Protein AF-A0A3P7BEI1-F1 (afdb_monomer_lite)

Sequence (259 aa):
MDLYLLILSQNSDFSVCQHQSGFELHYLNQISRCNFTPYFVGDNFGIYLDSPLWYRELQRSMPSLAFLLPDPRIWSSSEVVIATPTKNYTVYDYKEFFDDIGFPEGLLMINMYISFFLHNVCYQMYEDTKAIVDPFKPPSGVDEIYCIYSSAVQTPASMLYTSAFPDAQPTINYESDGDGTVNARSLAVCQSWTDVVKVKTQIIPGVNHLSIVLDPRFIKAVKEIANAGQVLPMKGSLWRSLLHSLGWKFWPSLSLSTP

Foldseek 3Di:
DAQWFDKDFQPDDDDDDDDDPDDPPPPTRAFFLFFLPCQQQADPVPVPPDGSVVCNLVLLPDLSNLLSHDDPVLDDPPDFQEAEPVDTDDSVCVQVVLLVQFNDDPDDPDDPPCSVVRSCPSVVSNVVNNPVHDNLEDDPPGQEIEQEFEKQDWAFRHWYHPDDPPHDHTDTDTDRMGQHTTHPSRSCSQVNCVVPHHYHYDYHYDHHSVCLCVDPVNVVVVCVSNVVVDDDPPPVVNVVVVCVVVVDDDDPPPPPPDD

InterPro domains:
  IPR003386 Lecithin:cholesterol/phospholipid:diacylglycerol acyltransferase [PF02450] (41-202)
  IPR029058 Alpha/Beta hydrolase fold [G3DSA:3.40.50.1820] (118-228)

Radius of gyration: 25.9 Å; chains: 1; bounding box: 63×41×93 Å

Organism: Hymenolepis diminuta (NCBI:txid6216)

pLDDT: mean 70.41, std 23.37, range [18.44, 97.38]

Structure (mmCIF, N/CA/C/O backbone):
data_AF-A0A3P7BEI1-F1
#
_entry.id   AF-A0A3P7BEI1-F1
#
loop_
_atom_site.group_PDB
_atom_site.id
_atom_site.type_symbol
_atom_site.label_atom_id
_atom_site.label_alt_id
_atom_site.label_comp_id
_atom_site.label_asym_id
_atom_site.label_entity_id
_atom_site.label_seq_id
_atom_site.pdbx_PDB_ins_code
_atom_site.Cartn_x
_atom_site.Cartn_y
_atom_site.Cartn_z
_atom_site.occupancy
_atom_site.B_iso_or_equiv
_atom_site.auth_seq_id
_atom_site.auth_comp_id
_atom_site.auth_asym_id
_atom_site.auth_atom_id
_atom_site.pdbx_PDB_model_num
ATOM 1 N N . MET A 1 1 ? -8.008 10.352 -7.150 1.00 22.34 1 MET A N 1
ATOM 2 C CA . MET A 1 1 ? -8.731 9.176 -6.626 1.00 22.34 1 MET A CA 1
ATOM 3 C C . MET A 1 1 ? -7.912 8.708 -5.451 1.00 22.34 1 MET A C 1
ATOM 5 O O . MET A 1 1 ? -6.830 8.174 -5.655 1.00 22.34 1 MET A O 1
ATOM 9 N N . ASP A 1 2 ? -8.347 9.093 -4.258 1.00 23.53 2 ASP A N 1
ATOM 10 C CA . ASP A 1 2 ? -7.542 8.993 -3.045 1.00 23.53 2 ASP A CA 1
ATOM 11 C C . ASP A 1 2 ? -7.590 7.561 -2.497 1.00 23.53 2 ASP A C 1
ATOM 13 O O . ASP A 1 2 ? -8.640 6.918 -2.490 1.00 23.53 2 ASP A O 1
ATOM 17 N N . LEU A 1 3 ? -6.422 7.047 -2.116 1.00 26.70 3 LEU A N 1
ATOM 18 C CA . LEU A 1 3 ? -6.208 5.689 -1.625 1.00 26.70 3 LEU A CA 1
ATOM 19 C C . LEU A 1 3 ? -6.430 5.695 -0.103 1.00 26.70 3 LEU A C 1
ATOM 21 O O . LEU A 1 3 ? -5.550 6.112 0.641 1.00 26.70 3 LEU A O 1
ATOM 25 N N . TYR A 1 4 ? -7.622 5.322 0.366 1.00 29.14 4 TYR A N 1
ATOM 26 C CA . TYR A 1 4 ? -8.012 5.546 1.762 1.00 29.14 4 TYR A CA 1
ATOM 27 C C . TYR A 1 4 ? -7.533 4.434 2.701 1.00 29.14 4 TYR A C 1
ATOM 29 O O . TYR A 1 4 ? -7.939 3.280 2.565 1.00 29.14 4 TYR A O 1
ATOM 37 N N . LEU A 1 5 ? -6.784 4.814 3.739 1.00 32.91 5 LEU A N 1
ATOM 38 C CA . LEU A 1 5 ? -6.668 4.037 4.968 1.00 32.91 5 LEU A CA 1
ATOM 39 C C . LEU A 1 5 ? -7.216 4.867 6.134 1.00 32.91 5 LEU A C 1
ATOM 41 O O . LEU A 1 5 ? -6.688 5.919 6.486 1.00 32.91 5 LEU A O 1
ATOM 45 N N . LEU A 1 6 ? -8.298 4.391 6.745 1.00 34.06 6 LEU A N 1
ATOM 46 C CA . LEU A 1 6 ? -8.978 5.100 7.827 1.00 34.06 6 LEU A CA 1
ATOM 47 C C . LEU A 1 6 ? -8.316 4.817 9.181 1.00 34.06 6 LEU A C 1
ATOM 49 O O . LEU A 1 6 ? -8.458 3.730 9.734 1.00 34.06 6 LEU A O 1
ATOM 53 N N . ILE A 1 7 ? -7.647 5.831 9.734 1.00 31.48 7 ILE A N 1
ATOM 54 C CA . ILE A 1 7 ? -7.228 5.887 11.140 1.00 31.48 7 ILE A CA 1
ATOM 55 C C . ILE A 1 7 ? -8.279 6.706 11.896 1.00 31.48 7 ILE A C 1
ATOM 57 O O . ILE A 1 7 ? -8.451 7.893 11.624 1.00 31.48 7 ILE A O 1
ATOM 61 N N . LEU A 1 8 ? -8.994 6.088 12.837 1.00 31.69 8 LEU A N 1
ATOM 62 C CA . LEU A 1 8 ? -9.978 6.777 13.679 1.00 31.69 8 LEU A CA 1
ATOM 63 C C . LEU A 1 8 ? -9.396 7.030 15.079 1.00 31.69 8 LEU A C 1
ATOM 65 O O . LEU A 1 8 ? -8.895 6.100 15.711 1.00 31.69 8 LEU A O 1
ATOM 69 N N . SER A 1 9 ? -9.489 8.278 15.556 1.00 29.16 9 SER A N 1
ATOM 70 C CA . SER A 1 9 ? -9.121 8.721 16.913 1.00 29.16 9 SER A CA 1
ATOM 71 C C . SER A 1 9 ? -10.357 9.273 17.635 1.00 29.16 9 SER A C 1
ATOM 73 O O . SER A 1 9 ? -11.168 9.967 17.025 1.00 29.16 9 SER A O 1
ATOM 75 N N . GLN A 1 10 ? -10.515 8.959 18.926 1.00 28.56 10 GLN A N 1
ATOM 76 C CA . GLN A 1 10 ? -11.701 9.301 19.731 1.00 28.56 10 GLN A CA 1
ATOM 77 C C . GLN A 1 10 ? -11.722 10.743 20.289 1.00 28.56 10 GLN A C 1
ATOM 79 O O . GLN A 1 10 ? -12.690 11.107 20.951 1.00 28.56 10 GLN A O 1
ATOM 84 N N . ASN A 1 11 ? -10.701 11.573 20.034 1.00 27.30 11 ASN A N 1
ATOM 85 C CA . ASN A 1 11 ? -10.476 12.825 20.779 1.00 27.30 11 ASN A CA 1
ATOM 86 C C . ASN A 1 11 ? -10.786 14.148 20.040 1.00 27.30 11 ASN A C 1
ATOM 88 O O . ASN A 1 11 ? -10.204 15.175 20.383 1.00 27.30 11 ASN A O 1
ATOM 92 N N . SER A 1 12 ? -11.714 14.200 19.080 1.00 27.39 12 SER A N 1
ATOM 93 C CA . SER A 1 12 ? -12.153 15.497 18.530 1.00 27.39 12 SER A CA 1
ATOM 94 C C . SER A 1 12 ? -13.668 15.614 18.347 1.00 27.39 12 SER A C 1
ATOM 96 O O . SER A 1 12 ? -14.319 14.806 17.687 1.00 27.39 12 SER A O 1
ATOM 98 N N . ASP A 1 13 ? -14.222 16.651 18.980 1.00 22.38 13 ASP A N 1
ATOM 99 C CA . ASP A 1 13 ? -15.632 17.032 18.971 1.00 22.38 13 ASP A CA 1
ATOM 100 C C . ASP A 1 13 ? -16.181 17.191 17.543 1.00 22.38 13 ASP A C 1
ATOM 102 O O . ASP A 1 13 ? -15.749 18.041 16.761 1.00 22.38 13 ASP A O 1
ATOM 106 N N . PHE A 1 14 ? -17.198 16.390 17.224 1.00 25.23 14 PHE A N 1
ATOM 107 C CA . PHE A 1 14 ? -17.947 16.443 15.971 1.00 25.23 14 PHE A CA 1
ATOM 108 C C . PHE A 1 14 ? -18.774 17.739 15.913 1.00 25.23 14 PHE A C 1
ATOM 110 O O . PHE A 1 14 ? -19.828 17.855 16.543 1.00 25.23 14 PHE A O 1
ATOM 117 N N . SER A 1 15 ? -18.316 18.719 15.135 1.00 20.09 15 SER A N 1
ATOM 118 C CA . SER A 1 15 ? -19.110 19.889 14.752 1.00 20.09 15 SER A CA 1
ATOM 119 C C . SER A 1 15 ? -19.225 19.959 13.230 1.00 20.09 15 SER A C 1
ATOM 121 O O . SER A 1 15 ? -18.249 20.074 12.495 1.00 20.09 15 SER A O 1
ATOM 123 N N . VAL A 1 16 ? -20.461 19.808 12.755 1.00 24.00 16 VAL A N 1
ATOM 124 C CA . VAL A 1 16 ? -20.841 19.906 11.345 1.00 24.00 16 VAL A CA 1
ATOM 125 C C . VAL A 1 16 ? -20.865 21.382 10.957 1.00 24.00 16 VAL A C 1
ATOM 127 O O . VAL A 1 16 ? -21.713 22.124 11.448 1.00 24.00 16 VAL A O 1
ATOM 130 N N . CYS A 1 17 ? -19.986 21.791 10.042 1.00 18.44 17 CYS A N 1
ATOM 131 C CA . CYS A 1 17 ? -20.090 23.069 9.340 1.00 18.44 17 CYS A CA 1
ATOM 132 C C . CYS A 1 17 ? -20.188 22.829 7.828 1.00 18.44 17 CYS A C 1
ATOM 134 O O . CYS A 1 17 ? -19.285 22.287 7.194 1.00 18.44 17 CYS A O 1
ATOM 136 N N . GLN A 1 18 ? -21.329 23.229 7.262 1.00 22.88 18 GLN A N 1
ATOM 137 C CA . GLN A 1 18 ? -21.554 23.351 5.827 1.00 22.88 18 GLN A CA 1
ATOM 138 C C . GLN A 1 18 ? -20.686 24.472 5.238 1.00 22.88 18 GLN A C 1
ATOM 140 O O . GLN A 1 18 ? -20.637 25.570 5.777 1.00 22.88 18 GLN A O 1
ATOM 145 N N . HIS A 1 19 ? -20.143 24.194 4.051 1.00 25.05 19 HIS A N 1
ATOM 146 C CA . HIS A 1 19 ? -19.774 25.163 3.016 1.00 25.05 19 HIS A CA 1
ATOM 147 C C . HIS A 1 19 ? -18.642 26.152 3.350 1.00 25.05 19 HIS A C 1
ATOM 149 O O . HIS A 1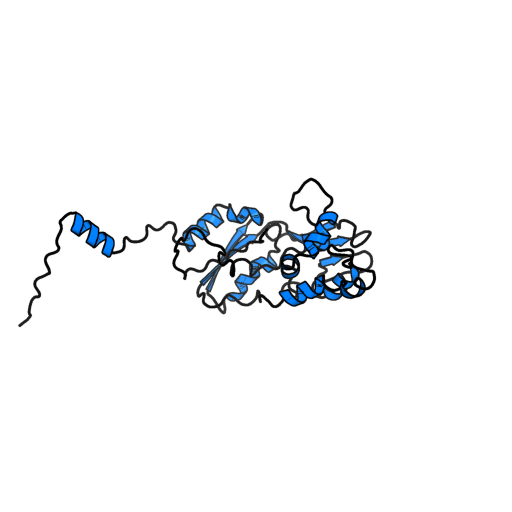 19 ? -18.886 27.308 3.667 1.00 25.05 19 HIS A O 1
ATOM 155 N N . GLN A 1 20 ? -17.396 25.717 3.147 1.00 21.25 20 GLN A N 1
ATOM 156 C CA . GLN A 1 20 ? -16.325 26.504 2.524 1.00 21.25 20 GLN A CA 1
ATOM 157 C C . GLN A 1 20 ? -15.120 25.590 2.258 1.00 21.25 20 GLN A C 1
ATOM 159 O O . GLN A 1 20 ? -14.885 24.620 2.969 1.00 21.25 20 GLN A O 1
ATOM 164 N N . SER A 1 21 ? -14.432 25.875 1.156 1.00 27.20 21 SER A N 1
ATOM 165 C CA . SER A 1 21 ? -13.097 25.411 0.764 1.00 27.20 21 SER A CA 1
ATOM 166 C C . SER A 1 21 ? -12.226 24.817 1.882 1.00 27.20 21 SER A C 1
ATOM 168 O O . SER A 1 21 ? -11.926 25.506 2.851 1.00 27.20 21 SER A O 1
ATOM 170 N N . GLY A 1 22 ? -11.721 23.598 1.663 1.00 27.33 22 GLY A N 1
ATOM 171 C CA . GLY A 1 22 ? -10.641 23.013 2.462 1.00 27.33 22 GLY A CA 1
ATOM 172 C C . GLY A 1 22 ? -11.124 22.237 3.684 1.00 27.33 22 GLY A C 1
ATOM 173 O O . GLY A 1 22 ? -10.995 22.702 4.809 1.00 27.33 22 GLY A O 1
ATOM 174 N N . PHE A 1 23 ? -11.636 21.023 3.471 1.00 22.55 23 PHE A N 1
ATOM 175 C CA . PHE A 1 23 ? -11.700 20.039 4.552 1.00 22.55 23 PHE A CA 1
ATOM 176 C C . PHE A 1 23 ? -10.275 19.542 4.832 1.00 22.55 23 PHE A C 1
ATOM 178 O O . PHE A 1 23 ? -9.609 19.035 3.927 1.00 22.55 23 PHE A O 1
ATOM 185 N N . GLU A 1 24 ? -9.807 19.709 6.070 1.00 24.94 24 GLU A N 1
ATOM 186 C CA . GLU A 1 24 ? -8.547 19.155 6.571 1.00 24.94 24 GLU A CA 1
ATOM 187 C C . GLU A 1 24 ? -8.549 17.623 6.448 1.00 24.94 24 GLU A C 1
ATOM 189 O O . GLU A 1 24 ? -9.048 16.888 7.294 1.00 24.94 24 GLU A O 1
ATOM 194 N N . LEU A 1 25 ? -7.963 17.146 5.353 1.00 27.06 25 LEU A N 1
ATOM 195 C CA . LEU A 1 25 ? -7.736 15.742 5.004 1.00 27.06 25 LEU A CA 1
ATOM 196 C C . LEU A 1 25 ? -6.310 15.295 5.391 1.00 27.06 25 LEU A C 1
ATOM 198 O O . LEU A 1 25 ? -5.698 14.480 4.710 1.00 27.06 25 LEU A O 1
ATOM 202 N N . HIS A 1 26 ? -5.734 15.851 6.463 1.00 26.22 26 HIS A N 1
ATOM 203 C CA . HIS A 1 26 ? -4.310 15.656 6.788 1.00 26.22 26 HIS A CA 1
ATOM 204 C C . HIS A 1 26 ? -3.951 14.275 7.374 1.00 26.22 26 HIS A C 1
ATOM 206 O O . HIS A 1 26 ? -2.774 13.920 7.391 1.00 26.22 26 HIS A O 1
ATOM 212 N N . TYR A 1 27 ? -4.926 13.458 7.791 1.00 28.11 27 TYR A N 1
ATOM 213 C CA . TYR A 1 27 ? -4.651 12.234 8.566 1.00 28.11 27 TYR A CA 1
ATOM 214 C C . TYR A 1 27 ? -5.092 10.905 7.926 1.00 28.11 27 TYR A C 1
ATOM 216 O O . TYR A 1 27 ? -4.900 9.854 8.529 1.00 28.11 27 TYR A O 1
ATOM 224 N N . LEU A 1 28 ? -5.635 10.910 6.703 1.00 32.69 28 LEU A N 1
ATOM 225 C CA . LEU A 1 28 ? -6.290 9.724 6.113 1.00 32.69 28 LEU A CA 1
ATOM 226 C C . LEU A 1 28 ? -5.431 8.902 5.122 1.00 32.69 28 LEU A C 1
ATOM 228 O O . LEU A 1 28 ? -5.930 7.935 4.557 1.00 32.69 28 LEU A O 1
ATOM 232 N N . ASN A 1 29 ? -4.150 9.245 4.921 1.00 32.22 29 ASN A N 1
ATOM 233 C CA . ASN A 1 29 ? -3.298 8.646 3.870 1.00 32.22 29 ASN A CA 1
ATOM 234 C C . ASN A 1 29 ? -1.951 8.065 4.356 1.00 32.22 29 ASN A C 1
ATOM 236 O O . ASN A 1 29 ? -1.035 7.884 3.558 1.00 32.22 29 ASN A O 1
ATOM 240 N N . GLN A 1 30 ? -1.768 7.807 5.653 1.00 33.53 30 GLN A N 1
ATOM 241 C CA . GLN A 1 30 ? -0.407 7.785 6.214 1.00 33.53 30 GLN A CA 1
ATOM 242 C C . GLN A 1 30 ? 0.266 6.418 6.451 1.00 33.53 30 GLN A C 1
ATOM 244 O O . GLN A 1 30 ? 1.421 6.418 6.858 1.00 33.53 30 GLN A O 1
ATOM 249 N N . ILE A 1 31 ? -0.356 5.258 6.195 1.00 37.19 31 ILE A N 1
ATOM 250 C CA . ILE A 1 31 ? 0.264 3.976 6.637 1.00 37.19 31 ILE A CA 1
ATOM 251 C C . ILE A 1 31 ? 0.645 3.027 5.493 1.00 37.19 31 ILE A C 1
ATOM 253 O O . ILE A 1 31 ? 1.543 2.208 5.660 1.00 37.19 31 ILE A O 1
ATOM 257 N N . SER A 1 32 ? 0.043 3.125 4.310 1.00 33.03 32 SER A N 1
ATOM 258 C CA . SER A 1 32 ? 0.168 2.063 3.305 1.00 33.03 32 SER A CA 1
ATOM 259 C C . SER A 1 32 ? 0.803 2.550 1.998 1.00 33.03 32 SER A C 1
ATOM 261 O O . SER A 1 32 ? 0.104 3.057 1.124 1.00 33.03 32 SER A O 1
ATOM 263 N N . ARG A 1 33 ? 2.126 2.364 1.845 1.00 47.31 33 ARG A N 1
ATOM 264 C CA . ARG A 1 33 ? 2.846 2.519 0.564 1.00 47.31 33 ARG A CA 1
ATOM 265 C C . ARG A 1 33 ? 2.725 1.249 -0.279 1.00 47.31 33 ARG A C 1
ATOM 267 O O . ARG A 1 33 ? 3.478 0.298 -0.064 1.00 47.31 33 ARG A O 1
ATOM 274 N N . CYS A 1 34 ? 1.693 1.163 -1.118 1.00 40.66 34 CYS A N 1
ATOM 275 C CA . CYS A 1 34 ? 1.168 -0.158 -1.456 1.00 40.66 34 CYS A CA 1
ATOM 276 C C . CYS A 1 34 ? 0.613 -0.388 -2.851 1.00 40.66 34 CYS A C 1
ATOM 278 O O . CYS A 1 34 ? 0.033 -1.443 -3.065 1.00 40.66 34 CYS A O 1
ATOM 280 N N . ASN A 1 35 ? 0.761 0.529 -3.805 1.00 51.62 35 ASN A N 1
ATOM 281 C CA . ASN A 1 35 ? 0.387 0.180 -5.173 1.00 51.62 35 ASN A CA 1
ATOM 282 C C . ASN A 1 35 ? 1.331 0.806 -6.186 1.00 51.62 35 ASN A C 1
ATOM 284 O O . ASN A 1 35 ? 1.181 1.957 -6.592 1.00 51.62 35 ASN A O 1
ATOM 288 N N . PHE A 1 36 ? 2.303 0.005 -6.602 1.00 53.84 36 PHE A N 1
ATOM 289 C CA . PHE A 1 36 ? 3.276 0.380 -7.615 1.00 53.84 36 PHE A CA 1
ATOM 290 C C . PHE A 1 36 ? 2.803 0.065 -9.043 1.00 53.84 36 PHE A C 1
ATOM 292 O O . PHE A 1 36 ? 3.411 0.516 -10.014 1.00 53.84 36 PHE A O 1
ATOM 299 N N . THR A 1 37 ? 1.700 -0.681 -9.182 1.00 54.75 37 THR A N 1
ATOM 300 C CA . THR A 1 37 ? 1.173 -1.148 -10.471 1.00 54.75 37 THR A CA 1
ATOM 301 C C . THR A 1 37 ? 0.900 -0.002 -11.448 1.00 54.75 37 THR A C 1
ATOM 303 O O . THR A 1 37 ? 1.492 -0.007 -12.530 1.00 54.75 37 THR A O 1
ATOM 306 N N . PRO A 1 38 ? 0.143 1.050 -11.071 1.00 54.66 38 PRO A N 1
ATOM 307 C CA . PRO A 1 38 ? -0.120 2.173 -11.969 1.00 54.66 38 PRO A CA 1
ATOM 308 C C . PRO A 1 38 ? 1.156 2.894 -12.416 1.00 54.66 38 PRO A C 1
ATOM 310 O O . PRO A 1 38 ? 1.260 3.342 -13.552 1.00 54.66 38 PRO A O 1
ATOM 313 N N . TYR A 1 39 ? 2.164 2.975 -11.542 1.00 51.94 39 TYR A N 1
ATOM 314 C CA . TYR A 1 39 ? 3.405 3.688 -11.844 1.00 51.94 39 TYR A CA 1
ATOM 315 C C . TYR A 1 39 ? 4.233 2.995 -12.936 1.00 51.94 39 TYR A C 1
ATOM 317 O O . TYR A 1 39 ? 4.856 3.649 -13.783 1.00 51.94 39 TYR A O 1
ATOM 325 N N . PHE A 1 40 ? 4.260 1.661 -12.916 1.00 55.50 40 PHE A N 1
ATOM 326 C CA . PHE A 1 40 ? 5.154 0.886 -13.772 1.00 55.50 40 PHE A CA 1
ATOM 327 C C . PHE A 1 40 ? 4.513 0.485 -15.095 1.00 55.50 40 PHE A C 1
ATOM 329 O O . PHE A 1 40 ? 5.145 0.662 -16.137 1.00 55.50 40 PHE A O 1
ATOM 336 N N . VAL A 1 41 ? 3.272 -0.005 -15.070 1.00 56.16 41 VAL A N 1
ATOM 337 C CA . VAL A 1 41 ? 2.631 -0.616 -16.251 1.00 56.16 41 VAL A CA 1
ATOM 338 C C . VAL A 1 41 ? 1.559 0.253 -16.892 1.00 56.16 41 VAL A C 1
ATOM 340 O O . VAL A 1 41 ? 1.115 -0.032 -18.008 1.00 56.16 41 VAL A O 1
ATOM 343 N N . GLY A 1 42 ? 1.175 1.332 -16.209 1.00 51.69 42 GLY A N 1
ATOM 344 C CA . GLY A 1 42 ? -0.063 2.022 -16.503 1.00 51.69 42 GLY A CA 1
ATOM 345 C C . GLY A 1 42 ? -1.264 1.236 -15.969 1.00 51.69 42 GLY A C 1
ATOM 346 O O . GLY A 1 42 ? -1.328 0.019 -16.108 1.00 51.69 42 GLY A O 1
ATOM 347 N N . ASP A 1 43 ? -2.227 1.910 -15.356 1.00 56.56 43 ASP A N 1
ATOM 348 C CA . ASP A 1 43 ? -3.496 1.304 -14.929 1.00 56.56 43 ASP A CA 1
ATOM 349 C C . ASP A 1 43 ? -4.658 2.066 -15.569 1.00 56.56 43 ASP A C 1
ATOM 351 O O . ASP A 1 43 ? -4.693 3.296 -15.531 1.00 56.56 43 ASP A O 1
ATOM 355 N N . ASN A 1 44 ? -5.607 1.358 -16.177 1.00 53.97 44 ASN A N 1
ATOM 356 C CA . ASN A 1 44 ? -6.802 1.996 -16.723 1.00 53.97 44 ASN A CA 1
ATOM 357 C C . ASN A 1 44 ? -7.871 2.246 -15.647 1.00 53.97 44 ASN A C 1
ATOM 359 O O . ASN A 1 44 ? -8.894 2.853 -15.951 1.00 53.97 44 ASN A O 1
ATOM 363 N N . PHE A 1 45 ? -7.669 1.780 -14.409 1.00 55.72 45 PHE A N 1
ATOM 364 C CA . PHE A 1 45 ? -8.608 1.880 -13.291 1.00 55.72 45 PHE A CA 1
ATOM 365 C C . PHE A 1 45 ? -10.036 1.425 -13.657 1.00 55.72 45 PHE A C 1
ATOM 367 O O . PHE A 1 45 ? -11.023 1.937 -13.126 1.00 55.72 45 PHE A O 1
ATOM 374 N N . GLY A 1 46 ? -10.165 0.477 -14.596 1.00 52.34 46 GLY A N 1
ATOM 375 C CA . GLY A 1 46 ? -11.453 -0.006 -15.102 1.00 52.34 46 GLY A CA 1
ATOM 376 C C . GLY A 1 46 ? -12.099 0.854 -16.199 1.00 52.34 46 GLY A C 1
ATOM 377 O O . GLY A 1 46 ? -13.246 0.601 -16.571 1.00 52.34 46 GLY A O 1
ATOM 378 N N . ILE A 1 47 ? -11.393 1.846 -16.748 1.00 52.91 47 ILE A N 1
ATOM 379 C CA . ILE A 1 47 ? -11.819 2.609 -17.927 1.00 52.91 47 ILE A CA 1
ATOM 380 C C . ILE A 1 47 ? -11.560 1.755 -19.176 1.00 52.91 47 ILE A C 1
ATOM 382 O O . ILE A 1 47 ? -10.427 1.427 -19.512 1.00 52.91 47 ILE A O 1
ATOM 386 N N . TYR A 1 48 ? -12.637 1.378 -19.867 1.00 49.75 48 TYR A N 1
ATOM 387 C CA . TYR A 1 48 ? -12.622 0.359 -20.929 1.00 49.75 48 TYR A CA 1
ATOM 388 C C . TYR A 1 48 ? -11.974 0.804 -22.253 1.00 49.75 48 TYR A C 1
ATOM 390 O O . TYR A 1 48 ? -11.854 -0.004 -23.169 1.00 49.75 48 TYR A O 1
ATOM 398 N N . LEU A 1 49 ? -11.639 2.088 -22.401 1.00 51.12 49 LEU A N 1
ATOM 399 C CA . LEU A 1 49 ? -11.469 2.693 -23.723 1.00 51.12 49 LEU A CA 1
ATOM 400 C C . LEU A 1 49 ? -10.032 2.728 -24.260 1.00 51.12 49 LEU A C 1
ATOM 402 O O . LEU A 1 49 ? -9.905 2.890 -25.466 1.00 51.12 49 LEU A O 1
ATOM 406 N N . ASP A 1 50 ? -8.985 2.496 -23.457 1.00 56.22 50 ASP A N 1
ATOM 407 C CA . ASP A 1 50 ? -7.598 2.658 -23.931 1.00 56.22 50 ASP A CA 1
ATOM 408 C C . ASP A 1 50 ? -6.574 1.689 -23.306 1.00 56.22 50 ASP A C 1
ATOM 410 O O . ASP A 1 50 ? -6.792 1.088 -22.251 1.00 56.22 50 ASP A O 1
ATOM 414 N N . SER A 1 51 ? -5.427 1.548 -23.987 1.00 65.44 51 SER A N 1
ATOM 415 C CA . SER A 1 51 ? -4.260 0.784 -23.519 1.00 65.44 51 SER A CA 1
ATOM 416 C C . SER A 1 51 ? -3.699 1.381 -22.218 1.00 65.44 51 SER A C 1
ATOM 418 O O . SER A 1 51 ? -3.534 2.601 -22.150 1.00 65.44 51 SER A O 1
ATOM 420 N N . PRO A 1 52 ? -3.313 0.569 -21.214 1.00 65.44 52 PRO A N 1
ATOM 421 C CA . PRO A 1 52 ? -2.778 1.077 -19.948 1.00 65.44 52 PRO A CA 1
ATOM 422 C C . PRO A 1 52 ? -1.559 2.000 -20.115 1.00 65.44 52 PRO A C 1
ATOM 424 O O . PRO A 1 52 ? -1.402 2.964 -19.369 1.00 65.44 52 PRO A O 1
ATOM 427 N N . LEU A 1 53 ? -0.748 1.776 -21.157 1.00 68.81 53 LEU A N 1
ATOM 428 C CA . LEU A 1 53 ? 0.430 2.593 -21.472 1.00 68.81 53 LEU A CA 1
ATOM 429 C C . LEU A 1 53 ? 0.101 4.073 -21.708 1.00 68.81 53 LEU A C 1
ATOM 431 O O . LEU A 1 53 ? 0.936 4.922 -21.411 1.00 68.81 53 LEU A O 1
ATOM 435 N N . TRP A 1 54 ? -1.104 4.386 -22.191 1.00 67.75 54 TRP A N 1
ATOM 436 C CA . TRP A 1 54 ? -1.556 5.764 -22.395 1.00 67.75 54 TRP A CA 1
ATOM 437 C C . TRP A 1 54 ? -1.653 6.539 -21.075 1.00 67.75 54 TRP A C 1
ATOM 439 O O . TRP A 1 54 ? -1.278 7.705 -20.987 1.00 67.75 54 TRP A O 1
ATOM 449 N N . TYR A 1 55 ? -2.106 5.873 -20.012 1.00 67.62 55 TYR A N 1
ATOM 450 C CA . TYR A 1 55 ? -2.246 6.482 -18.690 1.00 67.62 55 TYR A CA 1
ATOM 451 C C . TYR A 1 55 ? -0.927 6.544 -17.917 1.00 67.62 55 TYR A C 1
ATOM 453 O O . TYR A 1 55 ? -0.833 7.278 -16.933 1.00 67.62 55 TYR A O 1
ATOM 461 N N . ARG A 1 56 ? 0.100 5.810 -18.360 1.00 71.69 56 ARG A N 1
ATOM 462 C CA . ARG A 1 56 ? 1.386 5.684 -17.665 1.00 71.69 56 ARG A CA 1
ATOM 463 C C . ARG A 1 56 ? 2.110 7.022 -17.530 1.00 71.69 56 ARG A C 1
ATOM 465 O O . ARG A 1 56 ? 2.658 7.297 -16.468 1.00 71.69 56 ARG A O 1
ATOM 472 N N . GLU A 1 57 ? 2.089 7.872 -18.557 1.00 67.25 57 GLU A N 1
ATOM 473 C CA . GLU A 1 57 ? 2.689 9.216 -18.481 1.00 67.25 57 GLU A CA 1
ATOM 474 C C . GLU A 1 57 ? 1.998 10.083 -17.427 1.00 67.25 57 GLU A C 1
ATOM 476 O O . GLU A 1 57 ? 2.648 10.662 -16.552 1.00 67.25 57 GLU A O 1
ATOM 481 N N . LEU A 1 58 ? 0.663 10.095 -17.454 1.00 69.31 58 LEU A N 1
ATOM 482 C CA . LEU A 1 58 ? -0.148 10.805 -16.474 1.00 69.31 58 LEU A CA 1
ATOM 483 C C . LEU A 1 58 ? 0.115 10.280 -15.056 1.00 69.31 58 LEU A C 1
ATOM 485 O O . LEU A 1 58 ? 0.329 11.069 -14.140 1.00 69.31 58 LEU A O 1
ATOM 489 N N . GLN A 1 59 ? 0.139 8.963 -14.862 1.00 69.75 59 GLN A N 1
ATOM 490 C CA . GLN A 1 59 ? 0.359 8.341 -13.555 1.00 69.75 59 GLN A CA 1
ATOM 491 C C . GLN A 1 59 ? 1.767 8.601 -13.018 1.00 69.75 59 GLN A C 1
ATOM 493 O O . GLN A 1 59 ? 1.920 8.943 -11.846 1.00 69.75 59 GLN A O 1
ATOM 498 N N . ARG A 1 60 ? 2.796 8.539 -13.869 1.00 70.62 60 ARG A N 1
ATOM 499 C CA . ARG A 1 60 ? 4.174 8.873 -13.477 1.00 70.62 60 ARG A CA 1
ATOM 500 C C . ARG A 1 60 ? 4.339 10.337 -13.067 1.00 70.62 60 ARG A C 1
ATOM 502 O O . ARG A 1 60 ? 5.189 10.626 -12.230 1.00 70.62 60 ARG A O 1
ATOM 509 N N . SER A 1 61 ? 3.498 11.238 -13.581 1.00 67.44 61 SER A N 1
ATOM 510 C CA . SER A 1 61 ? 3.484 12.649 -13.173 1.00 67.44 61 SER A CA 1
ATOM 511 C C . SER A 1 61 ? 2.833 12.913 -11.803 1.00 67.44 61 SER A C 1
ATOM 513 O O . SER A 1 61 ? 2.921 14.032 -11.303 1.00 67.44 61 SER A O 1
ATOM 515 N N . MET A 1 62 ? 2.196 11.918 -11.164 1.00 71.69 62 MET A N 1
ATOM 516 C CA . MET A 1 62 ? 1.509 12.086 -9.875 1.00 71.69 62 MET A CA 1
ATOM 517 C C . MET A 1 62 ? 2.436 11.779 -8.681 1.00 71.69 62 MET A C 1
ATOM 519 O O . MET A 1 62 ? 2.772 10.612 -8.454 1.00 71.69 62 MET A O 1
ATOM 523 N N . PRO A 1 63 ? 2.790 12.768 -7.831 1.00 73.31 63 PRO A N 1
ATOM 524 C CA . PRO A 1 63 ? 3.632 12.530 -6.650 1.00 73.31 63 PRO A CA 1
ATOM 525 C C . PRO A 1 63 ? 3.001 11.594 -5.628 1.00 73.31 63 PRO A C 1
ATOM 527 O O . PRO A 1 63 ? 3.715 10.887 -4.923 1.00 73.31 63 PRO A O 1
ATOM 530 N N . SER A 1 64 ? 1.669 11.534 -5.581 1.00 74.62 64 SER A N 1
ATOM 531 C CA . SER A 1 64 ? 0.948 10.592 -4.728 1.00 74.62 64 SER A CA 1
ATOM 532 C C . SER A 1 64 ? 1.273 9.137 -5.061 1.00 74.62 64 SER A C 1
ATOM 534 O O . SER A 1 64 ? 1.325 8.320 -4.153 1.00 74.62 64 SER A O 1
ATOM 536 N N . LEU A 1 65 ? 1.527 8.795 -6.329 1.00 73.00 65 LEU A N 1
ATOM 537 C CA . LEU A 1 65 ? 1.880 7.426 -6.712 1.00 73.00 65 LEU A CA 1
ATOM 538 C C . LEU A 1 65 ? 3.351 7.111 -6.416 1.00 73.00 65 LEU A C 1
ATOM 540 O O . LEU A 1 65 ? 3.646 6.011 -5.959 1.00 73.00 65 LEU A O 1
ATOM 544 N N . ALA A 1 66 ? 4.255 8.082 -6.579 1.00 76.62 66 ALA A N 1
ATOM 545 C CA . ALA A 1 66 ? 5.649 7.936 -6.149 1.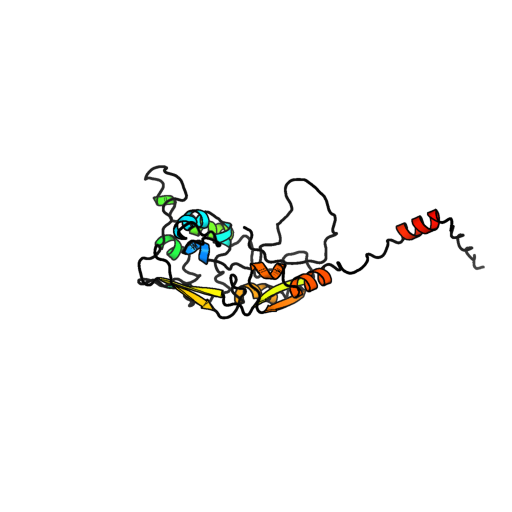00 76.62 66 ALA A CA 1
ATOM 546 C C . ALA A 1 66 ? 5.759 7.767 -4.620 1.00 76.62 66 ALA A C 1
ATOM 548 O O . ALA A 1 66 ? 6.514 6.927 -4.132 1.00 76.62 66 ALA A O 1
ATOM 549 N N . PHE A 1 67 ? 4.945 8.501 -3.856 1.00 80.75 67 PHE A N 1
ATOM 550 C CA . PHE A 1 67 ? 4.843 8.356 -2.402 1.00 80.75 67 PHE A CA 1
ATOM 551 C C . PHE A 1 67 ? 4.420 6.941 -1.977 1.00 80.75 67 PHE A C 1
ATOM 553 O O . PHE A 1 67 ? 4.868 6.446 -0.947 1.00 80.75 67 PHE A O 1
ATOM 560 N N . LEU A 1 68 ? 3.592 6.268 -2.776 1.00 84.38 68 LEU A N 1
ATOM 561 C CA . LEU A 1 68 ? 3.039 4.949 -2.464 1.00 84.38 68 LEU A CA 1
ATOM 562 C C . LEU A 1 68 ? 3.925 3.775 -2.914 1.00 84.38 68 LEU A C 1
ATOM 564 O O . LEU A 1 68 ? 3.486 2.628 -2.837 1.00 84.38 68 LEU A O 1
ATOM 568 N N . LEU A 1 69 ? 5.154 4.023 -3.371 1.00 85.06 69 LEU A N 1
ATOM 569 C CA . LEU A 1 69 ? 6.091 2.952 -3.719 1.00 85.06 69 LEU A CA 1
ATOM 570 C C . LEU A 1 69 ? 6.525 2.150 -2.479 1.00 85.06 69 LEU A C 1
ATOM 572 O O . LEU A 1 69 ? 6.770 2.767 -1.440 1.00 85.06 69 LEU A O 1
ATOM 576 N N . PRO A 1 70 ? 6.669 0.813 -2.579 1.00 89.06 70 PRO A N 1
ATOM 577 C CA . PRO A 1 70 ? 7.034 -0.053 -1.457 1.00 89.06 70 PRO A CA 1
ATOM 578 C C . PRO A 1 70 ? 8.211 0.465 -0.618 1.00 89.06 70 PRO A C 1
ATOM 580 O O . PRO A 1 70 ? 9.251 0.847 -1.160 1.00 89.06 70 PRO A O 1
ATOM 583 N N . ASP A 1 71 ? 8.050 0.457 0.708 1.00 89.56 71 ASP A N 1
ATOM 584 C CA . ASP A 1 71 ? 9.064 0.942 1.650 1.00 89.56 71 ASP A CA 1
ATOM 585 C C . ASP A 1 71 ? 10.185 -0.098 1.846 1.00 89.56 71 ASP A C 1
ATOM 587 O O . ASP A 1 71 ? 9.899 -1.224 2.262 1.00 89.56 71 ASP A O 1
ATOM 591 N N . PRO A 1 72 ? 11.470 0.249 1.656 1.00 91.50 72 PRO A N 1
ATOM 592 C CA . PRO A 1 72 ? 12.575 -0.692 1.847 1.00 91.50 72 PRO A CA 1
ATOM 593 C C . PRO A 1 72 ? 12.651 -1.332 3.243 1.00 91.50 72 PRO A C 1
ATOM 595 O O . PRO A 1 72 ? 13.267 -2.379 3.401 1.00 91.50 72 PRO A O 1
ATOM 598 N N . ARG A 1 73 ? 12.002 -0.762 4.265 1.00 92.00 73 ARG A N 1
ATOM 599 C CA . ARG A 1 73 ? 11.974 -1.324 5.626 1.00 92.00 73 ARG A CA 1
ATOM 600 C C . ARG A 1 73 ? 10.938 -2.439 5.807 1.00 92.00 73 ARG A C 1
ATOM 602 O O . ARG A 1 73 ? 10.992 -3.137 6.814 1.00 92.00 73 ARG A O 1
ATOM 609 N N . ILE A 1 74 ? 9.996 -2.594 4.873 1.00 91.44 74 ILE A N 1
ATOM 610 C CA . ILE A 1 74 ? 8.937 -3.621 4.910 1.00 91.44 74 ILE A CA 1
ATOM 611 C C . ILE A 1 74 ? 9.276 -4.799 3.975 1.00 91.44 74 ILE A C 1
ATOM 613 O O . ILE A 1 74 ? 8.938 -5.943 4.277 1.00 91.44 74 ILE A O 1
ATOM 617 N N . TRP A 1 75 ? 9.950 -4.541 2.851 1.00 91.62 75 TRP A N 1
ATOM 618 C CA . TRP A 1 75 ? 10.357 -5.562 1.875 1.00 91.62 75 TRP A CA 1
ATOM 619 C C . TRP A 1 75 ? 11.804 -6.018 2.098 1.00 91.62 75 TRP A C 1
ATOM 621 O O . TRP A 1 75 ? 12.665 -5.239 2.509 1.00 91.62 75 TRP A O 1
ATOM 631 N N . SER A 1 76 ? 12.092 -7.291 1.808 1.00 93.56 76 SER A N 1
ATOM 632 C CA . SER A 1 76 ? 13.459 -7.818 1.924 1.00 93.56 76 SER A CA 1
ATOM 633 C C . SER A 1 76 ? 14.371 -7.211 0.856 1.00 93.56 76 SER A C 1
ATOM 635 O O . SER A 1 76 ? 13.970 -7.040 -0.292 1.00 93.56 76 SER A O 1
ATOM 637 N N . SER A 1 77 ? 15.640 -6.977 1.195 1.00 93.38 77 SER A N 1
ATOM 638 C CA . SER A 1 77 ? 16.656 -6.518 0.236 1.00 93.38 77 SER A CA 1
ATOM 639 C C . SER A 1 77 ? 16.971 -7.510 -0.880 1.00 93.38 77 SER A C 1
ATOM 641 O O . SER A 1 77 ? 17.570 -7.130 -1.877 1.00 93.38 77 SER A O 1
ATOM 643 N N . SER A 1 78 ? 16.567 -8.772 -0.730 1.00 95.00 78 SER A N 1
ATOM 644 C CA . SER A 1 78 ? 16.707 -9.807 -1.764 1.00 95.00 78 SER A CA 1
ATOM 645 C C . SER A 1 78 ? 15.426 -10.042 -2.570 1.00 95.00 78 SER A C 1
ATOM 647 O O . SER A 1 78 ? 15.423 -10.842 -3.505 1.00 95.00 78 SER A O 1
ATOM 649 N N . GLU A 1 79 ? 14.327 -9.377 -2.207 1.00 94.56 79 GLU A N 1
ATOM 650 C CA . GLU A 1 79 ? 13.032 -9.579 -2.845 1.00 94.56 79 GLU A CA 1
ATOM 651 C C . GLU A 1 79 ? 12.942 -8.798 -4.156 1.00 94.56 79 GLU A C 1
ATOM 653 O O . GLU A 1 79 ? 12.940 -7.566 -4.184 1.00 94.56 79 GLU A O 1
ATOM 658 N N . VAL A 1 80 ? 12.853 -9.542 -5.257 1.00 95.38 80 VAL A N 1
ATOM 659 C CA . VAL A 1 80 ? 12.685 -8.979 -6.596 1.00 95.38 80 VAL A CA 1
ATOM 660 C C . VAL A 1 80 ? 11.229 -8.569 -6.793 1.00 95.38 80 VAL A C 1
ATOM 662 O O . VAL A 1 80 ? 10.333 -9.415 -6.819 1.00 95.38 80 VAL A O 1
ATOM 665 N N . VAL A 1 81 ? 11.007 -7.270 -6.985 1.00 92.31 81 VAL A N 1
ATOM 666 C CA . VAL A 1 81 ? 9.681 -6.699 -7.268 1.00 92.31 81 VAL A CA 1
ATOM 667 C C . VAL A 1 81 ? 9.443 -6.527 -8.766 1.00 92.31 81 VAL A C 1
ATOM 669 O O . VAL A 1 81 ? 8.300 -6.585 -9.218 1.00 92.31 81 VAL A O 1
ATOM 672 N N . ILE A 1 82 ? 10.509 -6.381 -9.557 1.00 92.69 82 ILE A N 1
ATOM 673 C CA . ILE A 1 82 ? 10.437 -6.307 -11.019 1.00 92.69 82 ILE A CA 1
ATOM 674 C C . ILE A 1 82 ? 11.542 -7.174 -11.609 1.00 92.69 82 ILE A C 1
ATOM 676 O O . ILE A 1 82 ? 12.723 -6.922 -11.395 1.00 92.69 82 ILE A O 1
ATOM 680 N N . ALA A 1 83 ? 11.161 -8.182 -12.381 1.00 94.19 83 ALA A N 1
ATOM 681 C CA . ALA A 1 83 ? 12.074 -9.014 -13.146 1.00 94.19 83 ALA A CA 1
ATOM 682 C C . ALA A 1 83 ? 11.946 -8.682 -14.635 1.00 94.19 83 ALA A C 1
ATOM 684 O O . ALA A 1 83 ? 10.837 -8.590 -15.164 1.00 94.19 83 ALA A O 1
ATOM 685 N N . THR A 1 84 ? 13.077 -8.518 -15.314 1.00 94.12 84 THR A N 1
ATOM 686 C CA . THR A 1 84 ? 13.156 -8.272 -16.761 1.00 94.12 84 THR A CA 1
ATOM 687 C C . THR A 1 84 ? 14.090 -9.296 -17.410 1.00 94.12 84 THR A C 1
ATOM 689 O O . THR A 1 84 ? 14.818 -9.989 -16.695 1.00 94.12 84 THR A O 1
ATOM 692 N N . PRO A 1 85 ? 14.141 -9.402 -18.752 1.00 92.44 85 PRO A N 1
ATOM 693 C CA . PRO A 1 85 ? 15.035 -10.355 -19.413 1.00 92.44 85 PRO A CA 1
ATOM 694 C C . PRO A 1 85 ? 16.524 -10.101 -19.137 1.00 92.44 85 PRO A C 1
ATOM 696 O O . PRO A 1 85 ? 17.336 -11.015 -19.260 1.00 92.44 85 PRO A O 1
ATOM 699 N N . THR A 1 86 ? 16.889 -8.864 -18.791 1.00 91.44 86 THR A N 1
ATOM 700 C CA . THR A 1 86 ? 18.282 -8.430 -18.624 1.00 91.44 86 THR A CA 1
ATOM 701 C C . THR A 1 86 ? 18.656 -8.127 -17.179 1.00 91.44 86 THR A C 1
ATOM 703 O O . THR A 1 86 ? 19.829 -8.247 -16.829 1.00 91.44 86 THR A O 1
ATOM 706 N N . LYS A 1 87 ? 17.696 -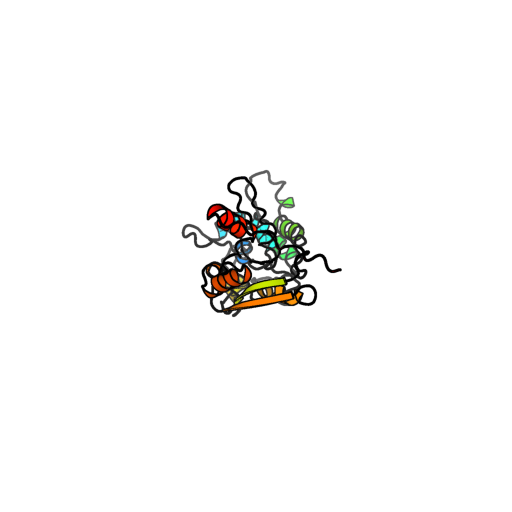7.713 -16.340 1.00 93.25 87 LYS A N 1
ATOM 707 C CA . LYS A 1 87 ? 17.956 -7.309 -14.952 1.00 93.25 87 LYS A CA 1
ATOM 708 C C . LYS A 1 87 ? 16.757 -7.509 -14.027 1.00 93.25 87 LYS A C 1
ATOM 710 O O . LYS A 1 87 ? 15.608 -7.412 -14.452 1.00 93.25 87 LYS A O 1
ATOM 715 N N . ASN A 1 88 ? 17.044 -7.732 -12.751 1.00 95.56 88 ASN A N 1
ATOM 716 C CA . ASN A 1 88 ? 16.058 -7.768 -11.677 1.00 95.56 88 ASN A CA 1
ATOM 717 C C . ASN A 1 88 ? 16.227 -6.536 -10.787 1.00 95.56 88 ASN A C 1
ATOM 719 O O . ASN A 1 88 ? 17.358 -6.155 -10.497 1.00 95.56 88 ASN A O 1
ATOM 723 N N . TYR A 1 89 ? 15.114 -5.969 -10.334 1.00 94.81 89 TYR A N 1
ATOM 724 C CA . TYR A 1 89 ? 15.068 -4.813 -9.448 1.00 94.81 89 TYR A CA 1
ATOM 725 C C . TYR A 1 89 ? 14.351 -5.169 -8.148 1.00 94.81 89 TYR A C 1
ATOM 727 O O . TYR A 1 89 ? 13.285 -5.799 -8.144 1.00 94.81 89 TYR A O 1
ATOM 735 N N . THR A 1 90 ? 14.935 -4.723 -7.046 1.00 95.38 90 THR A N 1
ATOM 736 C CA . THR A 1 90 ? 14.358 -4.746 -5.704 1.00 95.38 90 THR A CA 1
ATOM 737 C C . THR A 1 90 ? 13.844 -3.354 -5.328 1.00 95.38 90 THR A C 1
ATOM 739 O O . THR A 1 90 ? 14.071 -2.368 -6.031 1.00 95.38 90 THR A O 1
ATOM 742 N N . VAL A 1 91 ? 13.189 -3.243 -4.172 1.00 90.69 91 VAL A N 1
ATOM 743 C CA . VAL A 1 91 ? 12.772 -1.944 -3.604 1.00 90.69 91 VAL A CA 1
ATOM 744 C C . VAL A 1 91 ? 13.951 -1.020 -3.258 1.00 90.69 91 VAL A C 1
ATOM 746 O O . VAL A 1 91 ? 13.756 0.164 -3.002 1.00 90.69 91 VAL A O 1
ATOM 749 N N . TYR A 1 92 ? 15.179 -1.544 -3.230 1.00 94.00 92 TYR A N 1
ATOM 750 C CA . TYR A 1 92 ? 16.393 -0.766 -2.981 1.00 94.00 92 TYR A CA 1
ATOM 751 C C . TYR A 1 92 ? 16.991 -0.188 -4.269 1.00 94.00 92 TYR A C 1
ATOM 753 O O . TYR A 1 92 ? 17.794 0.741 -4.205 1.00 94.00 92 TYR A O 1
ATOM 761 N N . ASP A 1 93 ? 16.549 -0.674 -5.431 1.00 93.44 93 ASP A N 1
ATOM 762 C CA . ASP A 1 93 ? 17.109 -0.327 -6.738 1.00 93.44 93 ASP A CA 1
ATOM 763 C C . ASP A 1 93 ? 16.283 0.749 -7.459 1.00 93.44 93 ASP A C 1
ATOM 765 O O . ASP A 1 93 ? 16.423 0.929 -8.666 1.00 93.44 93 ASP A O 1
ATOM 769 N N . TYR A 1 94 ? 15.417 1.490 -6.751 1.00 85.81 94 TYR A N 1
ATOM 770 C CA . TYR A 1 94 ? 14.523 2.476 -7.375 1.00 85.81 94 TYR A CA 1
ATOM 771 C C . TYR A 1 94 ? 15.250 3.511 -8.222 1.00 85.81 94 TYR A C 1
ATOM 773 O O . TYR A 1 94 ? 14.762 3.857 -9.293 1.00 85.81 94 TYR A O 1
ATOM 781 N N . LYS A 1 95 ? 16.411 3.994 -7.771 1.00 87.69 95 LYS A N 1
ATOM 782 C CA . LYS A 1 95 ? 17.185 4.962 -8.548 1.00 87.69 95 LYS A CA 1
ATOM 783 C C . LYS A 1 95 ? 17.549 4.391 -9.919 1.00 87.69 95 LYS A C 1
ATOM 785 O O . LYS A 1 95 ? 17.264 5.002 -10.942 1.00 87.69 95 LYS A O 1
ATOM 790 N N . GLU A 1 96 ? 18.165 3.215 -9.913 1.00 88.81 96 GLU A N 1
ATOM 791 C CA . GLU A 1 96 ? 18.611 2.536 -11.125 1.00 88.81 96 GLU A CA 1
ATOM 792 C C . GLU A 1 96 ? 17.421 2.143 -12.007 1.00 88.81 96 GLU A C 1
ATOM 794 O O . GLU A 1 96 ? 17.454 2.326 -13.218 1.00 88.81 96 GLU A O 1
ATOM 799 N N . PHE A 1 97 ? 16.330 1.683 -11.396 1.00 85.88 97 PHE A N 1
ATOM 800 C CA . PHE A 1 97 ? 15.085 1.392 -12.092 1.00 85.88 97 PHE A CA 1
ATOM 801 C C . PHE A 1 97 ? 14.513 2.620 -12.817 1.00 85.88 97 PHE A C 1
ATOM 803 O O . PHE A 1 97 ? 14.144 2.516 -13.985 1.00 85.88 97 PHE A O 1
ATOM 810 N N . PHE A 1 98 ? 14.438 3.781 -12.158 1.00 81.62 98 PHE A N 1
ATOM 811 C CA . PHE A 1 98 ? 13.922 5.001 -12.787 1.00 81.62 98 PHE A CA 1
ATOM 812 C C . PHE A 1 98 ? 14.832 5.526 -13.895 1.00 81.62 98 PHE A C 1
ATOM 814 O O . PHE A 1 98 ? 14.320 6.001 -14.910 1.00 81.62 98 PHE A O 1
ATOM 821 N N . ASP A 1 99 ? 16.148 5.391 -13.725 1.00 81.44 99 ASP A N 1
ATOM 822 C CA . ASP A 1 99 ? 17.117 5.694 -14.777 1.00 81.44 99 ASP A CA 1
ATOM 823 C C . ASP A 1 99 ? 16.901 4.769 -16.002 1.00 81.44 99 ASP A C 1
ATOM 825 O O . ASP A 1 99 ? 16.902 5.246 -17.138 1.00 81.44 99 ASP A O 1
ATOM 829 N N . ASP A 1 100 ? 16.644 3.473 -15.784 1.00 83.12 100 ASP A N 1
ATOM 830 C CA . ASP A 1 100 ? 16.510 2.463 -16.845 1.00 83.12 100 ASP A CA 1
ATOM 831 C C . ASP A 1 100 ? 15.187 2.533 -17.625 1.00 83.12 100 ASP A C 1
ATOM 833 O O . ASP A 1 100 ? 15.174 2.310 -18.837 1.00 83.12 100 ASP A O 1
ATOM 837 N N . ILE A 1 101 ? 14.056 2.819 -16.966 1.00 77.19 101 ILE A N 1
ATOM 838 C CA . ILE A 1 101 ? 12.762 2.902 -17.671 1.00 77.19 101 ILE A CA 1
ATOM 839 C C . ILE A 1 101 ? 12.630 4.172 -18.508 1.00 77.19 101 ILE A C 1
ATOM 841 O O . ILE A 1 101 ? 11.789 4.211 -19.406 1.00 77.19 101 ILE A O 1
ATOM 845 N N . GLY A 1 102 ? 13.412 5.203 -18.181 1.00 68.00 102 GLY A N 1
ATOM 846 C CA . GLY A 1 102 ? 13.286 6.535 -18.746 1.00 68.00 102 GLY A CA 1
ATOM 847 C C . GLY A 1 102 ? 11.918 7.180 -18.479 1.00 68.00 102 GLY A C 1
ATOM 848 O O . GLY A 1 102 ? 10.860 6.545 -18.407 1.00 68.00 102 GLY A O 1
ATOM 849 N N . PHE A 1 103 ? 11.911 8.503 -18.371 1.00 58.03 103 PHE A N 1
ATOM 850 C CA . PHE A 1 103 ? 10.682 9.280 -18.491 1.00 58.03 103 PHE A CA 1
ATOM 851 C C . PHE A 1 103 ? 10.822 10.259 -19.655 1.00 58.03 103 PHE A C 1
ATOM 853 O O . PHE A 1 103 ? 11.177 11.422 -19.447 1.00 58.03 103 PHE A O 1
ATOM 860 N N . PRO A 1 104 ? 10.617 9.791 -20.900 1.00 47.56 104 PRO A N 1
ATOM 861 C CA . PRO A 1 104 ? 10.475 10.699 -22.017 1.00 47.56 104 PRO A CA 1
ATOM 862 C C . PRO A 1 104 ? 9.129 11.417 -21.857 1.00 47.56 104 PRO A C 1
ATOM 864 O O . PRO A 1 104 ? 8.077 10.836 -22.062 1.00 47.56 104 PRO A O 1
ATOM 867 N N . GLU A 1 105 ? 9.198 12.680 -21.442 1.00 44.31 105 GLU A N 1
ATOM 868 C CA . GLU A 1 105 ? 8.146 13.689 -21.597 1.00 44.31 105 GLU A CA 1
A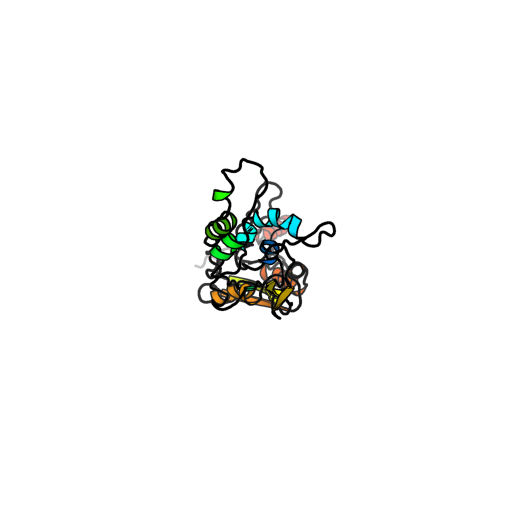TOM 869 C C . GLU A 1 105 ? 6.816 13.439 -20.863 1.00 44.31 105 GLU A C 1
ATOM 871 O O . GLU A 1 105 ? 5.796 13.079 -21.436 1.00 44.31 105 GLU A O 1
ATOM 876 N N . GLY A 1 106 ? 6.768 13.849 -19.593 1.00 40.88 106 GLY A N 1
ATOM 877 C CA . GLY A 1 106 ? 5.531 14.376 -19.019 1.00 40.88 106 GLY A CA 1
ATOM 878 C C . GLY A 1 106 ? 5.165 15.686 -19.720 1.00 40.88 106 GLY A C 1
ATOM 879 O O . GLY A 1 106 ? 5.547 16.756 -19.264 1.00 40.88 106 GLY A O 1
ATOM 880 N N . LEU A 1 107 ? 4.470 15.577 -20.851 1.00 42.16 107 LEU A N 1
ATOM 881 C CA . LEU A 1 107 ? 3.665 16.618 -21.486 1.00 42.16 107 LEU A CA 1
ATOM 882 C C . LEU A 1 107 ? 4.308 18.019 -21.603 1.00 42.16 107 LEU A C 1
ATOM 884 O O . LEU A 1 107 ? 3.801 18.964 -21.006 1.00 42.16 107 LEU A O 1
ATOM 888 N N . LEU A 1 108 ? 5.356 18.191 -22.420 1.00 38.38 108 LEU A N 1
ATOM 889 C CA . LEU A 1 108 ? 5.521 19.397 -23.254 1.00 38.38 108 LEU A CA 1
ATOM 890 C C . LEU A 1 108 ? 6.773 19.323 -24.131 1.00 38.38 108 LEU A C 1
ATOM 892 O O . LEU A 1 108 ? 7.899 19.264 -23.641 1.00 38.38 108 LEU A O 1
ATOM 896 N N . MET A 1 109 ? 6.552 19.479 -25.436 1.00 44.12 109 MET A N 1
ATOM 897 C CA . MET A 1 109 ? 7.553 19.928 -26.395 1.00 44.12 109 MET A CA 1
ATOM 898 C C . MET A 1 109 ? 8.199 21.243 -25.927 1.00 44.12 109 MET A C 1
ATOM 900 O O . MET A 1 109 ? 7.726 22.330 -26.256 1.00 44.12 109 MET A O 1
ATOM 904 N N . ILE A 1 110 ? 9.300 21.170 -25.185 1.00 42.84 110 ILE A N 1
ATOM 905 C CA . ILE A 1 110 ? 10.205 22.303 -24.979 1.00 42.84 110 ILE A CA 1
ATOM 906 C C . ILE A 1 110 ? 11.622 21.787 -25.188 1.00 42.84 110 ILE A C 1
ATOM 908 O O . ILE A 1 110 ? 12.268 21.350 -24.251 1.00 42.84 110 ILE A O 1
ATOM 912 N N . ASN A 1 111 ? 12.067 21.874 -26.445 1.00 43.62 111 ASN A N 1
ATOM 913 C CA . ASN A 1 111 ? 13.445 21.825 -26.938 1.00 43.62 111 ASN A CA 1
ATOM 914 C C . ASN A 1 111 ? 14.378 20.727 -26.379 1.00 43.62 111 ASN A C 1
ATOM 916 O O . ASN A 1 111 ? 14.646 20.621 -25.189 1.00 43.62 111 ASN A O 1
ATOM 920 N N . MET A 1 112 ? 15.027 20.033 -27.316 1.00 46.72 112 MET A N 1
ATOM 921 C CA . MET A 1 112 ? 16.072 18.994 -27.219 1.00 46.72 112 MET A CA 1
ATOM 922 C C . MET A 1 112 ? 17.181 19.159 -26.143 1.00 46.72 112 MET A C 1
ATOM 924 O O . MET A 1 112 ? 17.967 18.242 -25.933 1.00 46.72 112 MET A O 1
ATOM 928 N N . TYR A 1 113 ? 17.262 20.293 -25.444 1.00 45.38 113 TYR A N 1
ATOM 929 C CA . TYR A 1 113 ? 18.169 20.545 -24.320 1.00 45.38 113 TYR A CA 1
ATOM 930 C C . TYR A 1 113 ? 17.605 20.145 -22.937 1.00 45.38 113 TYR A C 1
ATOM 932 O O . TYR A 1 113 ? 18.384 20.004 -21.996 1.00 45.38 113 TYR A O 1
ATOM 940 N N . ILE A 1 114 ? 16.286 19.947 -22.784 1.00 47.69 114 ILE A N 1
ATOM 941 C CA . ILE A 1 114 ? 15.652 19.624 -21.486 1.00 47.69 114 ILE A CA 1
ATOM 942 C C . ILE A 1 114 ? 15.588 18.107 -21.208 1.00 47.69 114 ILE A C 1
ATOM 944 O O . ILE A 1 114 ? 15.583 17.702 -20.045 1.00 47.69 114 ILE A O 1
ATOM 948 N N . SER A 1 115 ? 15.651 17.245 -22.231 1.00 42.53 115 SER A N 1
ATOM 949 C CA . SER A 1 115 ? 15.568 15.780 -22.064 1.00 42.53 115 SER A CA 1
ATOM 950 C C . SER A 1 115 ? 16.660 15.190 -21.158 1.00 42.53 115 SER A C 1
ATOM 952 O O . SER A 1 115 ? 16.428 14.177 -20.510 1.00 42.53 115 SER A O 1
ATOM 954 N N . PHE A 1 116 ? 17.825 15.837 -21.033 1.00 43.53 116 PHE A N 1
ATOM 955 C CA . PHE A 1 116 ? 18.890 15.378 -20.130 1.00 43.53 116 PHE A CA 1
ATOM 956 C C . PHE A 1 116 ? 18.573 15.611 -18.638 1.00 43.53 116 PHE A C 1
ATOM 958 O O . PHE A 1 116 ? 19.048 14.863 -17.789 1.00 43.53 116 PHE A O 1
ATOM 965 N N . PHE A 1 117 ? 17.748 16.612 -18.304 1.00 44.03 117 PHE A N 1
ATOM 966 C CA . PHE A 1 117 ? 17.383 16.941 -16.918 1.00 44.03 117 PHE A CA 1
ATOM 967 C C . PHE A 1 117 ? 16.126 16.204 -16.420 1.00 44.03 117 PHE A C 1
ATOM 969 O O . PHE A 1 117 ? 15.903 16.132 -15.214 1.00 44.03 117 PHE A O 1
ATOM 976 N N . LEU A 1 118 ? 15.314 15.633 -17.319 1.00 47.16 118 LEU A N 1
ATOM 977 C CA . LEU A 1 118 ? 14.016 15.031 -16.977 1.00 47.16 118 LEU A CA 1
ATOM 978 C C . LEU A 1 118 ? 14.070 13.544 -16.591 1.00 47.16 118 LEU A C 1
ATOM 980 O O . LEU A 1 118 ? 13.117 13.048 -15.992 1.00 47.16 118 LEU A O 1
ATOM 984 N N . HIS A 1 119 ? 15.175 12.838 -16.859 1.00 48.72 119 HIS A N 1
ATOM 985 C CA . HIS A 1 119 ? 15.285 11.396 -16.587 1.00 48.72 119 HIS A CA 1
ATOM 986 C C . HIS A 1 119 ? 15.160 11.015 -15.101 1.00 48.72 119 HIS A C 1
ATOM 988 O O . HIS A 1 119 ? 14.895 9.861 -14.796 1.00 48.72 119 HIS A O 1
ATOM 994 N N . ASN A 1 120 ? 15.293 11.970 -14.175 1.00 58.59 120 ASN A N 1
ATOM 995 C CA . ASN A 1 120 ? 15.255 11.707 -12.735 1.00 58.59 120 ASN A CA 1
ATOM 996 C C . ASN A 1 120 ? 14.036 12.292 -12.007 1.00 58.59 120 ASN A C 1
ATOM 998 O O . ASN A 1 120 ? 13.971 12.195 -10.785 1.00 58.59 120 ASN A O 1
ATOM 1002 N N . VAL A 1 121 ? 13.051 12.867 -12.708 1.00 66.81 121 VAL A N 1
ATOM 1003 C CA . VAL A 1 121 ? 11.886 13.492 -12.044 1.00 66.81 121 VAL A CA 1
ATOM 1004 C C . VAL A 1 121 ? 11.108 12.469 -11.213 1.00 66.81 121 VAL A C 1
ATOM 1006 O O . VAL A 1 121 ? 10.768 12.742 -10.068 1.00 66.81 121 VAL A O 1
ATOM 1009 N N . CYS A 1 122 ? 10.911 11.261 -11.741 1.00 69.88 122 CYS A N 1
ATOM 1010 C CA . CYS A 1 122 ? 10.246 10.159 -11.046 1.00 69.88 122 CYS A CA 1
ATOM 1011 C C . CYS A 1 122 ? 10.934 9.781 -9.725 1.00 69.88 122 CYS A C 1
ATOM 1013 O O . CYS A 1 122 ? 10.295 9.718 -8.673 1.00 69.88 122 CYS A O 1
ATOM 1015 N N . TYR A 1 123 ? 12.254 9.581 -9.774 1.00 77.75 123 TYR A N 1
ATOM 1016 C CA . TYR A 1 123 ? 13.045 9.278 -8.587 1.00 77.75 123 TYR A CA 1
ATOM 1017 C C . TYR A 1 123 ? 13.072 10.457 -7.612 1.00 77.75 123 TYR A C 1
ATOM 1019 O O . TYR A 1 123 ? 12.933 10.256 -6.411 1.00 77.75 123 TYR A O 1
ATOM 1027 N N . GLN A 1 124 ? 13.169 11.689 -8.115 1.00 81.31 124 GLN A N 1
ATOM 1028 C CA . GLN A 1 124 ? 13.140 12.885 -7.280 1.00 81.31 124 GLN A CA 1
ATOM 1029 C C . GLN A 1 124 ? 11.801 13.025 -6.550 1.00 81.31 124 GLN A C 1
ATOM 1031 O O . GLN A 1 124 ? 11.793 13.287 -5.356 1.00 81.31 124 GLN A O 1
ATOM 1036 N N . MET A 1 125 ? 10.672 12.757 -7.213 1.00 79.62 125 MET A N 1
ATOM 1037 C CA . MET A 1 125 ? 9.358 12.733 -6.562 1.00 79.62 125 MET A CA 1
ATOM 1038 C C . MET A 1 125 ? 9.296 11.674 -5.454 1.00 79.62 125 MET A C 1
ATOM 1040 O O . MET A 1 125 ? 8.710 11.923 -4.401 1.00 79.62 125 MET A O 1
ATOM 1044 N N . TYR A 1 126 ? 9.904 10.501 -5.654 1.00 81.88 126 TYR A N 1
ATOM 1045 C CA . TYR A 1 126 ? 10.035 9.506 -4.589 1.00 81.88 126 TYR A CA 1
ATOM 1046 C C . TYR A 1 126 ? 10.906 10.027 -3.436 1.00 81.88 126 TYR A C 1
ATOM 1048 O O . TYR A 1 126 ? 10.480 9.963 -2.287 1.00 81.88 126 TYR A O 1
ATOM 1056 N N . GLU A 1 127 ? 12.079 10.596 -3.715 1.00 86.12 127 GLU A N 1
ATOM 1057 C CA . GLU A 1 127 ? 12.980 11.160 -2.699 1.00 86.12 127 GLU A CA 1
ATOM 1058 C C . GLU A 1 127 ? 12.332 12.296 -1.895 1.00 86.12 127 GLU A C 1
ATOM 1060 O O . GLU A 1 127 ? 12.426 12.316 -0.667 1.00 86.12 127 GLU A O 1
ATOM 1065 N N . ASP A 1 128 ? 11.615 13.195 -2.567 1.00 85.44 128 ASP A N 1
ATOM 1066 C CA . ASP A 1 128 ? 10.926 14.328 -1.948 1.00 85.44 128 ASP A CA 1
ATOM 1067 C C . ASP A 1 128 ? 9.770 13.863 -1.056 1.00 85.44 128 ASP A C 1
ATOM 1069 O O . ASP A 1 128 ? 9.480 14.464 -0.020 1.00 85.44 128 ASP A O 1
ATOM 1073 N N . THR A 1 129 ? 9.101 12.772 -1.440 1.00 80.31 129 THR A N 1
ATOM 1074 C CA . THR A 1 129 ? 7.914 12.280 -0.733 1.00 80.31 129 THR A CA 1
ATOM 1075 C C . THR A 1 129 ? 8.221 11.199 0.301 1.00 80.31 129 THR A C 1
ATOM 1077 O O . THR A 1 129 ? 7.450 11.018 1.251 1.00 80.31 129 THR A O 1
ATOM 1080 N N . LYS A 1 130 ? 9.347 10.477 0.191 1.00 81.06 130 LYS A N 1
ATOM 1081 C CA . LYS A 1 130 ? 9.627 9.319 1.056 1.00 81.06 130 LYS A CA 1
ATOM 1082 C C . LYS A 1 130 ? 9.742 9.669 2.540 1.00 81.06 130 LYS A C 1
ATOM 1084 O O . LYS A 1 130 ? 9.438 8.837 3.388 1.00 81.06 130 LYS A O 1
ATOM 1089 N N . ALA A 1 131 ? 10.136 10.902 2.848 1.00 84.25 131 ALA A N 1
ATOM 1090 C CA . ALA A 1 131 ? 10.320 11.378 4.214 1.00 84.25 131 ALA A CA 1
ATOM 1091 C C . ALA A 1 131 ? 9.118 12.159 4.782 1.00 84.25 131 ALA A C 1
ATOM 1093 O O . ALA A 1 131 ? 9.157 12.523 5.955 1.00 84.25 131 ALA A O 1
ATOM 1094 N N . ILE A 1 132 ? 8.060 12.413 3.993 1.00 85.19 132 ILE A N 1
ATOM 1095 C CA . ILE A 1 132 ? 6.889 13.195 4.450 1.00 85.19 132 ILE A CA 1
ATOM 1096 C C . ILE A 1 132 ? 6.182 12.492 5.615 1.00 85.19 132 ILE A C 1
ATOM 1098 O O . ILE A 1 132 ? 5.741 13.142 6.560 1.00 85.19 132 ILE A O 1
ATOM 1102 N N . VAL A 1 133 ? 6.092 11.163 5.547 1.00 83.12 133 VAL A N 1
ATOM 1103 C CA . VAL A 1 133 ? 5.453 10.324 6.561 1.00 83.12 133 VAL A CA 1
ATOM 1104 C C . VAL A 1 133 ? 6.347 9.134 6.865 1.00 83.12 133 VAL A C 1
ATOM 1106 O O . VAL A 1 133 ? 6.760 8.415 5.952 1.00 83.12 133 VAL A O 1
ATOM 1109 N N . ASP A 1 134 ? 6.612 8.913 8.152 1.00 86.94 134 ASP A N 1
ATOM 1110 C CA . ASP A 1 134 ? 7.281 7.712 8.640 1.00 86.94 134 ASP A CA 1
ATOM 1111 C C . ASP A 1 134 ? 6.227 6.676 9.076 1.00 86.94 134 ASP A C 1
ATOM 1113 O O . ASP A 1 134 ? 5.661 6.827 10.160 1.00 86.94 134 ASP A O 1
ATOM 1117 N N . PRO A 1 135 ? 5.954 5.621 8.282 1.00 84.19 135 PRO A N 1
ATOM 1118 C CA . PRO A 1 135 ? 4.902 4.647 8.580 1.00 84.19 135 PRO A CA 1
ATOM 1119 C C . PRO A 1 135 ? 5.149 3.864 9.878 1.00 84.19 135 PRO A C 1
ATOM 1121 O O . PRO A 1 135 ? 4.227 3.261 10.413 1.00 84.19 135 PRO A O 1
ATOM 1124 N N . PHE A 1 136 ? 6.365 3.880 10.429 1.00 87.50 136 PHE A N 1
ATOM 1125 C CA . PHE A 1 136 ? 6.686 3.203 11.691 1.00 87.50 136 PHE A CA 1
ATOM 1126 C C . PHE A 1 136 ? 6.472 4.081 12.927 1.00 87.50 136 PHE A C 1
ATOM 1128 O O . PHE A 1 136 ? 6.650 3.607 14.049 1.00 87.50 136 PHE A O 1
ATOM 1135 N N . LYS A 1 137 ? 6.081 5.346 12.741 1.00 89.00 137 LYS A N 1
ATOM 1136 C CA . LYS A 1 137 ? 5.739 6.254 13.833 1.00 89.00 137 LYS A CA 1
ATOM 1137 C C . LYS A 1 137 ? 4.233 6.502 13.833 1.00 89.00 137 LYS A C 1
ATOM 1139 O O . LYS A 1 137 ? 3.707 6.966 12.822 1.00 89.00 137 LYS A O 1
ATOM 1144 N N . PRO A 1 138 ? 3.530 6.242 14.948 1.00 87.50 138 PRO A N 1
ATOM 1145 C CA . PRO A 1 138 ? 2.130 6.618 15.044 1.00 87.50 138 PRO A CA 1
ATOM 1146 C C . PRO A 1 138 ? 1.975 8.149 15.047 1.00 87.50 138 PRO A C 1
ATOM 1148 O O . PRO A 1 138 ? 2.911 8.870 15.414 1.00 87.50 138 PRO A O 1
ATOM 1151 N N . PRO A 1 139 ? 0.788 8.665 14.684 1.00 85.12 139 PRO A N 1
ATOM 1152 C CA . PRO A 1 139 ? 0.468 10.082 14.817 1.00 85.12 139 PRO A CA 1
ATOM 1153 C C . PRO A 1 139 ? 0.583 10.554 16.274 1.00 85.12 139 PRO A C 1
ATOM 1155 O O . PRO A 1 139 ? 0.237 9.835 17.212 1.00 85.12 139 PRO A O 1
ATOM 1158 N N . SER A 1 140 ? 1.047 11.789 16.465 1.00 85.44 140 SER A N 1
ATOM 1159 C CA . SER A 1 140 ? 1.116 12.425 17.782 1.00 85.44 140 SER A CA 1
ATOM 1160 C C . SER A 1 140 ? -0.261 12.903 18.258 1.00 85.44 140 SER A C 1
ATOM 1162 O O . SER A 1 140 ? -1.135 13.231 17.458 1.00 85.44 140 SER A O 1
ATOM 1164 N N . GLY A 1 141 ? -0.452 12.963 19.581 1.00 86.62 141 GLY A N 1
ATOM 1165 C CA . GLY A 1 141 ? -1.681 13.487 20.194 1.00 86.62 141 GLY A CA 1
ATOM 1166 C C . GLY A 1 141 ? -2.872 12.521 20.193 1.00 86.62 141 GLY A C 1
ATOM 1167 O O . GLY A 1 141 ? -4.002 12.953 20.410 1.00 86.62 141 GLY A O 1
ATOM 1168 N N . VAL A 1 142 ? -2.636 11.229 19.949 1.00 85.81 142 VAL A N 1
ATOM 1169 C CA . VAL A 1 142 ? -3.665 10.183 19.953 1.00 85.81 142 VAL A CA 1
ATOM 1170 C C . VAL A 1 142 ? -3.262 9.067 20.912 1.00 85.81 142 VAL A C 1
ATOM 1172 O O . VAL A 1 142 ? -2.214 8.455 20.740 1.00 85.81 142 VAL A O 1
ATOM 1175 N N . ASP A 1 143 ? -4.114 8.781 21.897 1.00 86.06 143 ASP A N 1
ATOM 1176 C CA . ASP A 1 143 ? -3.841 7.754 22.915 1.00 86.06 143 ASP A CA 1
ATOM 1177 C C . ASP A 1 143 ? -4.247 6.341 22.459 1.00 86.06 143 ASP A C 1
ATOM 1179 O O . ASP A 1 143 ? -3.689 5.337 22.910 1.00 86.06 143 ASP A O 1
ATOM 1183 N N . GLU A 1 144 ? -5.235 6.251 21.563 1.00 88.81 144 GLU A N 1
ATOM 1184 C CA . GLU A 1 144 ? -5.778 4.994 21.050 1.00 88.81 144 GLU A CA 1
ATOM 1185 C C . GLU A 1 144 ? -6.018 5.071 19.539 1.00 88.81 144 GLU A C 1
ATOM 1187 O O . GLU A 1 144 ? -6.688 5.980 19.048 1.00 88.81 144 GLU A O 1
ATOM 1192 N N . ILE A 1 145 ? -5.495 4.083 18.812 1.00 89.56 145 ILE A N 1
ATOM 1193 C CA . ILE A 1 145 ? -5.637 3.934 17.364 1.00 89.56 145 ILE A CA 1
ATOM 1194 C C . ILE A 1 145 ? -6.380 2.640 17.052 1.00 89.56 145 ILE A C 1
ATOM 1196 O O . ILE A 1 145 ? -6.026 1.566 17.540 1.00 89.56 145 ILE A O 1
ATOM 1200 N N . TYR A 1 146 ? -7.372 2.734 16.172 1.00 91.06 146 TYR A N 1
ATOM 1201 C CA . TYR A 1 146 ? -8.041 1.576 15.590 1.00 91.06 146 TYR A CA 1
ATOM 1202 C C . TYR A 1 146 ? -7.443 1.289 14.217 1.00 91.06 146 TYR A C 1
ATOM 1204 O O . TYR A 1 146 ? -7.631 2.071 13.286 1.00 91.06 146 TYR A O 1
ATOM 1212 N N . CYS A 1 147 ? -6.724 0.175 14.093 1.00 93.06 147 CYS A N 1
ATOM 1213 C CA . CYS A 1 147 ? -6.183 -0.272 12.820 1.00 93.06 147 CYS A CA 1
ATOM 1214 C C . CYS A 1 147 ? -7.105 -1.312 12.187 1.00 93.06 147 CYS A C 1
ATOM 1216 O O . CYS A 1 147 ? -7.134 -2.471 12.608 1.00 93.06 147 CYS A O 1
ATOM 1218 N N . ILE A 1 148 ? -7.874 -0.886 11.18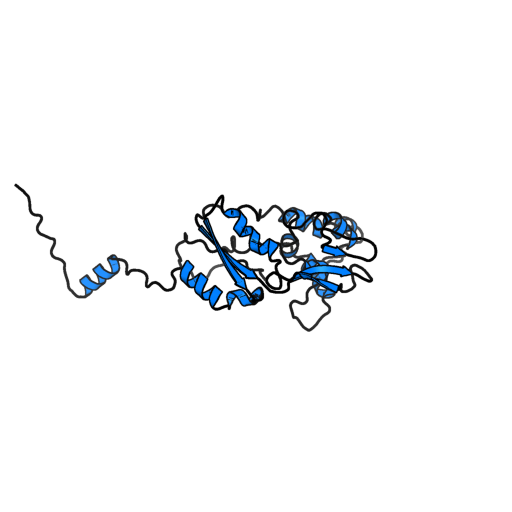7 1.00 95.06 148 ILE A N 1
ATOM 1219 C CA . ILE A 1 148 ? -8.857 -1.731 10.512 1.00 95.06 148 ILE A CA 1
ATOM 1220 C C . ILE A 1 148 ? -8.446 -1.902 9.056 1.00 95.06 148 ILE A C 1
ATOM 1222 O O . ILE A 1 148 ? -8.328 -0.916 8.333 1.00 95.06 148 ILE A O 1
ATOM 1226 N N . TYR A 1 149 ? -8.247 -3.143 8.621 1.00 93.38 149 TYR A N 1
ATOM 1227 C CA . TYR A 1 149 ? -7.864 -3.447 7.244 1.00 93.38 149 TYR A CA 1
ATOM 1228 C C . TYR A 1 149 ? -8.392 -4.806 6.782 1.00 93.38 149 TYR A C 1
ATOM 1230 O O . TYR A 1 149 ? -8.868 -5.605 7.592 1.00 93.38 149 TYR A O 1
ATOM 1238 N N . SER A 1 150 ? -8.330 -5.062 5.474 1.00 93.69 150 SER A N 1
ATOM 1239 C CA . SER A 1 150 ? -8.757 -6.331 4.880 1.00 93.69 150 SER A CA 1
ATOM 1240 C C . SER A 1 150 ? -7.591 -7.288 4.630 1.00 93.69 150 SER A C 1
ATOM 1242 O O . SER A 1 150 ? -6.456 -6.862 4.444 1.00 93.69 150 SER A O 1
ATOM 1244 N N . SER A 1 151 ? -7.873 -8.588 4.648 1.00 95.00 151 SER A N 1
ATOM 1245 C CA . SER A 1 151 ? -6.899 -9.652 4.385 1.00 95.00 151 SER A CA 1
ATOM 1246 C C . SER A 1 151 ? -7.509 -10.768 3.534 1.00 95.00 151 SER A C 1
ATOM 1248 O O . SER A 1 151 ? -8.696 -10.739 3.202 1.00 95.00 151 SER A O 1
ATOM 1250 N N . ALA A 1 152 ? -6.723 -11.794 3.216 1.00 96.50 152 ALA A N 1
ATOM 1251 C CA . ALA A 1 152 ? -7.125 -12.968 2.446 1.00 96.50 152 ALA A CA 1
ATOM 1252 C C . ALA A 1 152 ? -7.664 -12.640 1.040 1.00 96.50 152 ALA A C 1
ATOM 1254 O O . ALA A 1 152 ? -8.524 -13.352 0.515 1.00 96.50 152 ALA A O 1
ATOM 1255 N N . VAL A 1 153 ? -7.152 -11.570 0.428 1.00 94.50 153 VAL A N 1
ATOM 1256 C CA . VAL A 1 153 ? -7.368 -11.244 -0.981 1.00 94.50 153 VAL A CA 1
ATOM 1257 C C . VAL A 1 153 ? -6.028 -11.274 -1.706 1.00 94.50 153 VAL A C 1
ATOM 1259 O O . VAL A 1 153 ? -5.055 -10.640 -1.294 1.00 94.50 153 VAL A O 1
ATOM 1262 N N . GLN A 1 154 ? -5.988 -12.018 -2.809 1.00 94.12 154 GLN A N 1
ATOM 1263 C CA . GLN A 1 154 ? -4.810 -12.122 -3.658 1.00 94.12 154 GLN A CA 1
ATOM 1264 C C . GLN A 1 154 ? -4.398 -10.731 -4.164 1.00 94.12 154 GLN A C 1
ATOM 1266 O O . GLN A 1 154 ? -5.206 -10.032 -4.771 1.00 94.12 154 GLN A O 1
ATOM 1271 N N . THR A 1 155 ? -3.147 -10.338 -3.920 1.00 87.44 155 THR A N 1
ATOM 1272 C CA . THR A 1 155 ? -2.672 -8.960 -4.134 1.00 87.44 155 THR A CA 1
ATOM 1273 C C . THR A 1 155 ? -1.393 -8.950 -4.978 1.00 87.44 155 THR A C 1
ATOM 1275 O O . THR A 1 155 ? -0.551 -9.830 -4.782 1.00 87.44 155 THR A O 1
ATOM 1278 N N . PRO A 1 156 ? -1.223 -8.020 -5.943 1.00 89.06 156 PRO A N 1
ATOM 1279 C CA . PRO A 1 156 ? 0.003 -7.919 -6.736 1.00 89.06 156 PRO A CA 1
ATOM 1280 C C . PRO A 1 156 ? 1.257 -7.827 -5.857 1.00 89.06 156 PRO A C 1
ATOM 1282 O O . PRO A 1 156 ? 1.311 -7.026 -4.927 1.00 89.06 156 PRO A O 1
ATOM 1285 N N . ALA A 1 157 ? 2.265 -8.647 -6.151 1.00 88.00 157 ALA A N 1
ATOM 1286 C CA . ALA A 1 157 ? 3.507 -8.729 -5.379 1.00 88.00 157 ALA A CA 1
ATOM 1287 C C . ALA A 1 157 ? 4.742 -8.387 -6.218 1.00 88.00 157 ALA A C 1
ATOM 1289 O O . ALA A 1 157 ? 5.631 -7.679 -5.750 1.00 88.00 157 ALA A O 1
ATOM 1290 N N . SER A 1 158 ? 4.804 -8.867 -7.462 1.00 90.38 158 SER A N 1
ATOM 1291 C CA . SER A 1 158 ? 5.904 -8.559 -8.377 1.00 90.38 158 SER A CA 1
ATOM 1292 C C . SER A 1 158 ? 5.474 -8.614 -9.838 1.00 90.38 158 SER A C 1
ATOM 1294 O O . SER A 1 158 ? 4.412 -9.135 -10.181 1.00 90.38 158 SER A O 1
ATOM 1296 N N . MET A 1 159 ? 6.309 -8.058 -10.708 1.00 88.69 159 MET A N 1
ATOM 1297 C CA . MET A 1 159 ? 6.098 -8.022 -12.152 1.00 88.69 159 MET A CA 1
ATOM 1298 C C . MET A 1 159 ? 7.195 -8.788 -12.872 1.00 88.69 159 MET A C 1
ATOM 1300 O O . MET A 1 159 ? 8.376 -8.601 -12.587 1.00 88.69 159 MET A O 1
ATOM 1304 N N . LEU A 1 160 ? 6.808 -9.600 -13.850 1.00 91.00 160 LEU A N 1
ATOM 1305 C CA . LEU A 1 160 ? 7.722 -10.296 -14.743 1.00 91.00 160 LEU A CA 1
ATOM 1306 C C . LEU A 1 160 ? 7.531 -9.809 -16.180 1.00 91.00 160 LEU A C 1
ATOM 1308 O O . LEU A 1 160 ? 6.524 -10.103 -16.825 1.00 91.00 160 LEU A O 1
ATOM 1312 N N . TYR A 1 161 ? 8.536 -9.113 -16.698 1.00 89.38 161 TYR A N 1
ATOM 1313 C CA . TYR A 1 161 ? 8.660 -8.788 -18.111 1.00 89.38 161 TYR A CA 1
ATOM 1314 C C . TYR A 1 161 ? 9.424 -9.912 -18.811 1.00 89.38 161 TYR A C 1
ATOM 1316 O O . TYR A 1 161 ? 10.592 -10.162 -18.522 1.00 89.38 161 TYR A O 1
ATOM 1324 N N . THR A 1 162 ? 8.770 -10.595 -19.748 1.00 87.88 162 THR A N 1
ATOM 1325 C CA . THR A 1 162 ? 9.390 -11.645 -20.576 1.00 87.88 162 THR A CA 1
ATOM 1326 C C . THR A 1 162 ? 9.887 -11.120 -21.926 1.00 87.88 162 THR A C 1
ATOM 1328 O O . THR A 1 162 ? 10.632 -11.807 -22.621 1.00 87.88 162 THR A O 1
ATOM 1331 N N . SER A 1 163 ? 9.490 -9.902 -22.298 1.00 85.25 163 SER A N 1
ATOM 1332 C CA . SER A 1 163 ? 9.810 -9.245 -23.569 1.00 85.25 163 SER A CA 1
ATOM 1333 C C . SER A 1 163 ? 10.122 -7.755 -23.357 1.00 85.25 163 SER A C 1
ATOM 1335 O O . SER A 1 163 ? 10.562 -7.380 -22.275 1.00 85.25 163 SER A O 1
ATOM 1337 N N . ALA A 1 164 ? 9.912 -6.917 -24.382 1.00 82.69 164 ALA A N 1
ATOM 1338 C CA . ALA A 1 164 ? 10.271 -5.495 -24.434 1.00 82.69 164 ALA A CA 1
ATOM 1339 C C . ALA A 1 164 ? 9.918 -4.707 -23.155 1.00 82.69 164 ALA A C 1
ATOM 1341 O O . ALA A 1 164 ? 8.786 -4.280 -22.967 1.00 82.69 164 ALA A O 1
ATOM 1342 N N . PHE A 1 165 ? 10.896 -4.503 -22.278 1.00 83.12 165 PHE A N 1
ATOM 1343 C CA . PHE A 1 165 ? 10.787 -3.661 -21.090 1.00 83.12 165 PHE A CA 1
ATOM 1344 C C . PHE A 1 165 ? 11.215 -2.225 -21.441 1.00 83.12 165 PHE A C 1
ATOM 1346 O O . PHE A 1 165 ? 12.204 -2.083 -22.163 1.00 83.12 165 PHE A O 1
ATOM 1353 N N . PRO A 1 166 ? 10.519 -1.174 -20.959 1.00 79.06 166 PRO A N 1
ATOM 1354 C CA . PRO A 1 166 ? 9.369 -1.183 -20.042 1.00 79.06 166 PRO A CA 1
ATOM 1355 C C . PRO A 1 166 ? 7.988 -1.158 -20.731 1.00 79.06 166 PRO A C 1
ATOM 1357 O O . PRO A 1 166 ? 6.978 -0.948 -20.062 1.00 79.06 166 PRO A O 1
ATOM 1360 N N . ASP A 1 167 ? 7.920 -1.313 -22.056 1.00 82.06 167 ASP A N 1
ATOM 1361 C CA . ASP A 1 167 ? 6.712 -1.001 -22.843 1.00 82.06 167 ASP A CA 1
ATOM 1362 C C . ASP A 1 167 ? 5.773 -2.184 -23.115 1.00 82.06 167 ASP A C 1
ATOM 1364 O O . ASP A 1 167 ? 4.654 -1.994 -23.585 1.00 82.06 167 ASP A O 1
ATOM 1368 N N . ALA A 1 168 ? 6.182 -3.410 -22.807 1.00 82.31 168 ALA A N 1
ATOM 1369 C CA . ALA A 1 168 ? 5.304 -4.573 -22.817 1.00 82.31 168 ALA A CA 1
ATOM 1370 C C . ALA A 1 168 ? 4.507 -4.664 -21.511 1.00 82.31 168 ALA A C 1
ATOM 1372 O O . ALA A 1 168 ? 4.976 -4.265 -20.451 1.00 82.31 168 ALA A O 1
ATOM 1373 N N . GLN A 1 169 ? 3.317 -5.258 -21.562 1.00 80.38 169 GLN A N 1
ATOM 1374 C CA . GLN A 1 169 ? 2.582 -5.593 -20.343 1.00 80.38 169 GLN A CA 1
ATOM 1375 C C . GLN A 1 169 ? 3.253 -6.794 -19.652 1.00 80.38 169 GLN A C 1
ATOM 1377 O O . GLN A 1 169 ? 3.422 -7.836 -20.295 1.00 80.38 169 GLN A O 1
ATOM 1382 N N . PRO A 1 170 ? 3.661 -6.686 -18.376 1.00 85.06 170 PRO A N 1
ATOM 1383 C CA . PRO A 1 170 ? 4.262 -7.797 -17.659 1.00 85.06 170 PRO A CA 1
ATOM 1384 C C . PRO A 1 170 ? 3.204 -8.789 -17.185 1.00 85.06 170 PRO A C 1
ATOM 1386 O O . PRO A 1 170 ? 2.020 -8.481 -17.052 1.00 85.06 170 PRO A O 1
ATOM 1389 N N . THR A 1 171 ? 3.658 -9.989 -16.844 1.00 88.69 171 THR A N 1
ATOM 1390 C CA . THR A 1 171 ? 2.863 -10.901 -16.021 1.00 88.69 171 THR A CA 1
ATOM 1391 C C . THR A 1 171 ? 2.940 -10.447 -14.568 1.00 88.69 171 THR A C 1
ATOM 1393 O O . THR A 1 171 ? 4.035 -10.220 -14.050 1.00 88.69 171 THR A O 1
ATOM 1396 N N . ILE A 1 172 ? 1.790 -10.315 -13.909 1.00 87.44 172 ILE A N 1
ATOM 1397 C CA . ILE A 1 172 ? 1.721 -9.984 -12.485 1.00 87.44 172 ILE A CA 1
ATOM 1398 C C . ILE A 1 172 ? 1.770 -11.276 -11.674 1.00 87.44 172 ILE A C 1
ATOM 1400 O O . ILE A 1 172 ? 0.944 -12.170 -11.856 1.00 87.44 172 ILE A O 1
ATOM 1404 N N . ASN A 1 173 ? 2.732 -11.355 -10.763 1.00 91.19 173 ASN A N 1
ATOM 1405 C CA . ASN A 1 173 ? 2.753 -12.363 -9.719 1.00 91.19 173 ASN A CA 1
ATOM 1406 C C . ASN A 1 173 ? 2.025 -11.816 -8.499 1.00 91.19 173 ASN A C 1
ATOM 1408 O O . ASN A 1 173 ? 2.177 -10.644 -8.145 1.00 91.19 173 ASN A O 1
ATOM 1412 N N . TYR A 1 174 ? 1.281 -12.683 -7.829 1.00 92.06 174 TYR A N 1
ATOM 1413 C CA . TYR A 1 174 ? 0.463 -12.297 -6.695 1.00 92.06 174 TYR A CA 1
ATOM 1414 C C . TYR A 1 174 ? 0.886 -13.033 -5.431 1.00 92.06 174 TYR A C 1
ATOM 1416 O O . TYR A 1 174 ? 1.178 -14.230 -5.466 1.00 92.06 174 TYR A O 1
ATOM 1424 N N . GLU A 1 175 ? 0.839 -12.330 -4.307 1.00 92.00 175 GLU A N 1
ATOM 1425 C CA . GLU A 1 175 ? 0.855 -12.945 -2.986 1.00 92.00 175 GLU A CA 1
ATOM 1426 C C . GLU A 1 175 ? -0.566 -13.327 -2.556 1.00 92.00 175 GLU A C 1
ATOM 1428 O O . GLU A 1 175 ? -1.563 -12.807 -3.065 1.00 92.00 175 GLU A O 1
ATOM 1433 N N . SER A 1 176 ? -0.666 -14.278 -1.628 1.00 93.25 176 SER A N 1
ATOM 1434 C CA . SER A 1 176 ? -1.946 -14.842 -1.192 1.00 93.25 176 SER A CA 1
ATOM 1435 C C . SER A 1 176 ? -2.726 -13.964 -0.212 1.00 93.25 176 SER A C 1
ATOM 1437 O O . SER A 1 176 ? -3.875 -14.288 0.080 1.00 93.25 176 SER A O 1
ATOM 1439 N N . ASP A 1 177 ? -2.113 -12.913 0.339 1.00 95.19 177 ASP A N 1
ATOM 1440 C CA . ASP A 1 177 ? -2.691 -12.121 1.425 1.00 95.19 177 ASP A CA 1
ATOM 1441 C C . ASP A 1 177 ? -2.523 -10.613 1.203 1.00 95.19 177 ASP A C 1
ATOM 1443 O O . ASP A 1 177 ? -1.480 -10.145 0.761 1.00 95.19 177 ASP A O 1
ATOM 1447 N N . GLY A 1 178 ? -3.564 -9.858 1.536 1.00 92.25 178 GLY A N 1
ATOM 1448 C CA . GLY A 1 178 ? -3.722 -8.430 1.284 1.00 92.25 178 GLY A CA 1
ATOM 1449 C C . GLY A 1 178 ? -5.195 -8.099 1.054 1.00 92.25 178 GLY A C 1
ATOM 1450 O O . GLY A 1 178 ? -6.072 -8.896 1.398 1.00 92.25 178 GLY A O 1
ATOM 1451 N N . ASP A 1 179 ? -5.469 -6.938 0.464 1.00 91.25 179 ASP A N 1
ATOM 1452 C CA . ASP A 1 179 ? -6.832 -6.484 0.149 1.00 91.25 179 ASP A CA 1
ATOM 1453 C C . ASP A 1 179 ? -7.119 -6.378 -1.363 1.00 91.25 179 ASP A C 1
ATOM 1455 O O . ASP A 1 179 ? -8.108 -5.778 -1.781 1.00 91.25 179 ASP A O 1
ATOM 1459 N N . GLY A 1 180 ? -6.264 -6.956 -2.208 1.00 86.62 180 GLY A N 1
ATOM 1460 C CA . GLY A 1 180 ? -6.372 -6.907 -3.669 1.00 86.62 180 GLY A CA 1
ATOM 1461 C C . GLY A 1 180 ? -5.653 -5.720 -4.305 1.00 86.62 180 GLY A C 1
ATOM 1462 O O . GLY A 1 180 ? -5.376 -5.756 -5.503 1.00 86.62 180 GLY A O 1
ATOM 1463 N N . THR A 1 181 ? -5.287 -4.715 -3.509 1.00 85.44 181 THR A N 1
ATOM 1464 C CA . THR A 1 181 ? -4.440 -3.592 -3.931 1.00 85.44 181 THR A CA 1
ATOM 1465 C C . THR A 1 181 ? -3.189 -3.507 -3.069 1.00 85.44 181 THR A C 1
ATOM 1467 O O . THR A 1 181 ? -2.098 -3.316 -3.589 1.00 85.44 181 THR A O 1
ATOM 1470 N N . VAL A 1 182 ? -3.357 -3.656 -1.759 1.00 86.75 182 VAL A N 1
ATOM 1471 C CA . VAL A 1 182 ? -2.387 -3.341 -0.723 1.00 86.75 182 VAL A CA 1
ATOM 1472 C C . VAL A 1 182 ? -1.934 -4.618 -0.027 1.00 86.75 182 VAL A C 1
ATOM 1474 O O . VAL A 1 182 ? -2.742 -5.381 0.508 1.00 86.75 182 VAL A O 1
ATOM 1477 N N . ASN A 1 183 ? -0.623 -4.854 -0.044 1.00 90.75 183 ASN A N 1
ATOM 1478 C CA . ASN A 1 183 ? -0.005 -6.049 0.523 1.00 90.75 183 ASN A CA 1
ATOM 1479 C C . ASN A 1 183 ? -0.239 -6.141 2.043 1.00 90.75 183 ASN A C 1
ATOM 1481 O O . ASN A 1 183 ? -0.062 -5.148 2.762 1.00 90.75 183 ASN A O 1
ATOM 1485 N N . ALA A 1 184 ? -0.562 -7.334 2.561 1.00 92.44 184 ALA A N 1
ATOM 1486 C CA . ALA A 1 184 ? -0.889 -7.526 3.985 1.00 92.44 184 ALA A CA 1
ATOM 1487 C C . ALA A 1 184 ? 0.230 -7.050 4.927 1.00 92.44 184 ALA A C 1
ATOM 1489 O O . ALA A 1 184 ? -0.031 -6.427 5.957 1.00 92.44 184 ALA A O 1
ATOM 1490 N N . ARG A 1 185 ? 1.491 -7.265 4.533 1.00 92.25 185 ARG A N 1
ATOM 1491 C CA . ARG A 1 185 ? 2.684 -6.791 5.256 1.00 92.25 185 ARG A CA 1
ATOM 1492 C C . ARG A 1 185 ? 2.695 -5.283 5.497 1.00 92.25 185 ARG A C 1
ATOM 1494 O O . ARG A 1 185 ? 3.159 -4.844 6.543 1.00 92.25 185 ARG A O 1
ATOM 1501 N N . SER A 1 186 ? 2.172 -4.493 4.561 1.00 91.00 186 SER A N 1
ATOM 1502 C CA . SER A 1 186 ? 2.118 -3.044 4.724 1.00 91.00 186 SER A CA 1
ATOM 1503 C C . SER A 1 186 ? 0.856 -2.593 5.450 1.00 91.00 186 SER A C 1
ATOM 1505 O O . SER A 1 186 ? 0.926 -1.645 6.227 1.00 91.00 186 SER A O 1
ATOM 1507 N N . LEU A 1 187 ? -0.277 -3.276 5.251 1.00 92.50 187 LEU A N 1
ATOM 1508 C CA . LEU A 1 187 ? -1.497 -3.037 6.033 1.00 92.50 187 LEU A CA 1
ATOM 1509 C C . LEU A 1 187 ? -1.266 -3.258 7.534 1.00 92.50 187 LEU A C 1
ATOM 1511 O O . LEU A 1 187 ? -1.822 -2.545 8.367 1.00 92.50 187 LEU A O 1
ATOM 1515 N N . ALA A 1 188 ? -0.410 -4.219 7.884 1.00 93.44 188 ALA A N 1
ATOM 1516 C CA . ALA A 1 188 ? -0.131 -4.595 9.262 1.00 93.44 188 ALA A CA 1
ATOM 1517 C C . ALA A 1 188 ? 0.847 -3.664 10.005 1.00 93.44 188 ALA A C 1
ATOM 1519 O O . ALA A 1 188 ? 1.009 -3.835 11.213 1.00 93.44 188 ALA A O 1
ATOM 1520 N N . VAL A 1 189 ? 1.476 -2.675 9.353 1.00 92.50 189 VAL A N 1
ATOM 1521 C CA . VAL A 1 189 ? 2.513 -1.823 9.984 1.00 92.50 189 VAL A CA 1
ATOM 1522 C C . VAL A 1 189 ? 1.994 -1.096 11.224 1.00 92.50 189 VAL A C 1
ATOM 1524 O O . VAL A 1 189 ? 2.687 -1.019 12.231 1.00 92.50 189 VAL A O 1
ATOM 1527 N N . CYS A 1 190 ? 0.740 -0.645 11.202 1.00 88.31 190 CYS A N 1
ATOM 1528 C CA . CYS A 1 190 ? 0.077 -0.018 12.347 1.00 88.31 190 CYS A CA 1
ATOM 1529 C C . CYS A 1 190 ? 0.151 -0.846 13.649 1.00 88.31 190 CYS A C 1
ATOM 1531 O O . CYS A 1 190 ? 0.070 -0.292 14.742 1.00 88.31 190 CYS A O 1
ATOM 1533 N N . GLN A 1 191 ? 0.286 -2.174 13.551 1.00 90.75 191 GLN A N 1
ATOM 1534 C CA . GLN A 1 191 ? 0.357 -3.073 14.701 1.00 90.75 191 GLN A CA 1
ATOM 1535 C C . GLN A 1 191 ? 1.688 -2.967 15.440 1.00 90.75 191 GLN A C 1
ATOM 1537 O O . GLN A 1 191 ? 1.754 -3.341 16.605 1.00 90.75 191 GLN A O 1
ATOM 1542 N N . SER A 1 192 ? 2.740 -2.448 14.801 1.00 91.19 192 SER A N 1
ATOM 1543 C CA . SER A 1 192 ? 4.040 -2.264 15.448 1.00 91.19 192 SER A CA 1
ATOM 1544 C C . SER A 1 192 ? 4.076 -1.051 16.379 1.00 91.19 192 SER A C 1
ATOM 1546 O O . SER A 1 192 ? 5.069 -0.836 17.064 1.00 91.19 192 SER A O 1
ATOM 1548 N N . TRP A 1 193 ? 3.026 -0.225 16.406 1.00 91.19 193 TRP A N 1
ATOM 1549 C CA . TRP A 1 193 ? 2.986 0.996 17.213 1.00 91.19 193 TRP A CA 1
ATOM 1550 C C . TRP A 1 193 ? 2.588 0.765 18.679 1.00 91.19 193 TRP A C 1
ATOM 1552 O O . TRP A 1 193 ? 2.442 1.733 19.427 1.00 91.19 193 TRP A O 1
ATOM 1562 N N . THR A 1 194 ? 2.414 -0.490 19.107 1.00 88.19 194 THR A N 1
ATOM 1563 C CA . THR A 1 194 ? 1.905 -0.864 20.441 1.00 88.19 194 THR A CA 1
ATOM 1564 C C . THR A 1 194 ? 2.743 -0.355 21.607 1.00 88.19 194 THR A C 1
ATOM 1566 O O . THR A 1 194 ? 2.210 -0.186 22.701 1.00 88.19 194 THR A O 1
ATOM 1569 N N . ASP A 1 195 ? 4.030 -0.092 21.384 1.00 85.88 195 ASP A N 1
ATOM 1570 C CA . ASP A 1 195 ? 4.936 0.430 22.413 1.00 85.88 195 ASP A CA 1
ATOM 1571 C C . ASP A 1 195 ? 4.756 1.938 22.657 1.00 85.88 195 ASP A C 1
ATOM 1573 O O . ASP A 1 195 ? 5.258 2.476 23.643 1.00 85.88 195 ASP A O 1
ATOM 1577 N N . VAL A 1 196 ? 4.048 2.631 21.758 1.00 87.00 196 VAL A N 1
ATOM 1578 C CA . VAL A 1 196 ? 3.889 4.094 21.768 1.00 87.00 196 VAL A CA 1
ATOM 1579 C C . VAL A 1 196 ? 2.434 4.499 21.996 1.00 87.00 196 VAL A C 1
ATOM 1581 O O . VAL A 1 196 ? 2.169 5.434 22.746 1.00 87.00 196 VAL A O 1
ATOM 1584 N N . VAL A 1 197 ? 1.489 3.801 21.363 1.00 89.38 197 VAL A N 1
ATOM 1585 C CA . VAL A 1 197 ? 0.049 4.078 21.452 1.00 89.38 197 VAL A CA 1
ATOM 1586 C C . VAL A 1 197 ? -0.728 2.780 21.600 1.00 89.38 197 VAL A C 1
ATOM 1588 O O . VAL A 1 197 ? -0.297 1.712 21.161 1.00 89.38 197 VAL A O 1
ATOM 1591 N N . LYS A 1 198 ? -1.923 2.853 22.184 1.00 91.62 198 LYS A N 1
ATOM 1592 C CA . LYS A 1 198 ? -2.785 1.678 22.273 1.00 91.62 198 LYS A CA 1
ATOM 1593 C C . LYS A 1 198 ? -3.373 1.366 20.898 1.00 91.62 198 LYS A C 1
ATOM 1595 O O . LYS A 1 198 ? -4.227 2.100 20.411 1.00 91.62 198 LYS A O 1
ATOM 1600 N N . VAL A 1 199 ? -2.957 0.258 20.292 1.00 91.25 199 VAL A N 1
ATOM 1601 C CA . VAL A 1 199 ? -3.475 -0.185 18.990 1.00 91.25 199 VAL A CA 1
ATOM 1602 C C . VAL A 1 199 ? -4.547 -1.255 19.181 1.00 91.25 199 VAL A C 1
ATOM 1604 O O . VAL A 1 199 ? -4.318 -2.281 19.820 1.00 91.25 199 VAL A O 1
ATOM 1607 N N . LYS A 1 200 ? -5.727 -1.031 18.601 1.00 92.38 200 LYS A N 1
ATOM 1608 C CA . LYS A 1 200 ? -6.794 -2.026 18.462 1.00 92.38 200 LYS A CA 1
ATOM 1609 C C . LYS A 1 200 ? -6.900 -2.444 17.006 1.00 92.38 200 LYS A C 1
ATOM 1611 O O . LYS A 1 200 ? -7.336 -1.664 16.163 1.00 92.38 200 LYS A O 1
ATOM 1616 N N . THR A 1 201 ? -6.522 -3.681 16.719 1.00 93.50 201 THR A N 1
ATOM 1617 C CA . THR A 1 201 ? -6.533 -4.208 15.353 1.00 93.50 201 THR A CA 1
ATOM 1618 C C . THR A 1 201 ? -7.830 -4.951 15.063 1.00 93.50 201 THR A C 1
ATOM 1620 O O . THR A 1 201 ? -8.240 -5.812 15.842 1.00 93.50 201 THR A O 1
ATOM 1623 N N . GLN A 1 202 ? -8.433 -4.683 13.907 1.00 94.44 202 GLN A N 1
ATOM 1624 C CA . GLN A 1 202 ? -9.519 -5.483 13.358 1.00 94.44 202 GLN A CA 1
ATOM 1625 C C . GLN A 1 202 ? -9.225 -5.842 11.902 1.00 94.44 202 GLN A C 1
ATOM 1627 O O . GLN A 1 202 ? -9.192 -4.981 11.029 1.00 94.44 202 GLN A O 1
ATOM 1632 N N . ILE A 1 203 ? -9.053 -7.135 11.643 1.00 96.19 203 ILE A N 1
ATOM 1633 C CA . ILE A 1 203 ? -8.789 -7.653 10.302 1.00 96.19 203 ILE A CA 1
ATOM 1634 C C . ILE A 1 203 ? -10.094 -8.204 9.725 1.00 96.19 203 ILE A C 1
ATOM 1636 O O . ILE A 1 203 ? -10.779 -9.004 10.368 1.00 96.19 203 ILE A O 1
ATOM 1640 N N . ILE A 1 204 ? -10.457 -7.759 8.526 1.00 96.75 204 ILE A N 1
ATOM 1641 C CA . ILE A 1 204 ? -11.702 -8.108 7.841 1.00 96.75 204 ILE A CA 1
ATOM 1642 C C . ILE A 1 204 ? -11.360 -8.964 6.615 1.00 96.75 204 ILE A C 1
ATOM 1644 O O . ILE A 1 204 ? -11.086 -8.415 5.556 1.00 96.75 204 ILE A O 1
ATOM 1648 N N . PRO A 1 205 ? -11.375 -10.304 6.708 1.00 97.38 205 PRO A N 1
ATOM 1649 C CA . PRO A 1 205 ? -10.947 -11.138 5.592 1.00 97.38 205 PRO A CA 1
ATOM 1650 C C . PRO A 1 205 ? -11.956 -11.127 4.432 1.00 97.38 205 PRO A C 1
ATOM 1652 O O . PRO A 1 205 ? -13.176 -11.056 4.656 1.00 97.38 205 PRO A O 1
ATOM 1655 N N . GLY A 1 206 ? -11.428 -11.282 3.215 1.00 96.31 206 GLY A N 1
ATOM 1656 C CA . GLY A 1 206 ? -12.157 -11.565 1.979 1.00 96.31 206 GLY A CA 1
ATOM 1657 C C . GLY A 1 206 ? -12.826 -10.358 1.323 1.00 96.31 206 GLY A C 1
ATOM 1658 O O . GLY A 1 206 ? -13.824 -10.540 0.628 1.00 96.31 206 GLY A O 1
ATOM 1659 N N . VAL A 1 207 ? -12.341 -9.136 1.566 1.00 94.00 207 VAL A N 1
ATOM 1660 C CA . VAL A 1 207 ? -12.942 -7.908 1.016 1.00 94.00 207 VAL A CA 1
ATOM 1661 C C . VAL A 1 207 ? -11.915 -7.107 0.229 1.00 94.00 207 VAL A C 1
ATOM 1663 O O . VAL A 1 207 ? -10.837 -6.811 0.729 1.00 94.00 207 VAL A O 1
ATOM 1666 N N . ASN A 1 208 ? -12.248 -6.706 -0.993 1.00 89.06 208 ASN A N 1
ATOM 1667 C CA . ASN A 1 208 ? -11.330 -5.897 -1.790 1.00 89.06 208 ASN A CA 1
ATOM 1668 C C . ASN A 1 208 ? -11.172 -4.480 -1.212 1.00 89.06 208 ASN A C 1
ATOM 1670 O O . ASN A 1 208 ? -12.109 -3.944 -0.615 1.00 89.06 208 ASN A O 1
ATOM 1674 N N . HIS A 1 209 ? -10.030 -3.850 -1.487 1.00 87.38 209 HIS A N 1
ATOM 1675 C CA . HIS A 1 209 ? -9.602 -2.536 -1.004 1.00 87.38 209 HIS A CA 1
ATOM 1676 C C . HIS A 1 209 ? -10.727 -1.490 -0.992 1.00 87.38 209 HIS A C 1
ATOM 1678 O O . HIS A 1 209 ? -11.051 -0.916 0.042 1.00 87.38 209 HIS A O 1
ATOM 1684 N N . LEU A 1 210 ? -11.403 -1.294 -2.129 1.00 86.50 210 LEU A N 1
ATOM 1685 C CA . LEU A 1 210 ? -12.470 -0.293 -2.256 1.00 86.50 210 LEU A CA 1
ATOM 1686 C C . LEU A 1 210 ? -13.791 -0.712 -1.599 1.00 86.50 210 LEU A C 1
ATOM 1688 O O . LEU A 1 210 ? -14.617 0.133 -1.273 1.00 86.50 210 LEU A O 1
ATOM 1692 N N . SER A 1 211 ? -14.026 -2.012 -1.431 1.00 89.75 211 SER A N 1
ATOM 1693 C CA . SER A 1 211 ? -15.291 -2.538 -0.906 1.00 89.75 211 SER A CA 1
ATOM 1694 C C . SER A 1 211 ? -15.329 -2.579 0.621 1.00 89.75 211 SER A C 1
ATOM 1696 O O . SER A 1 211 ? -16.412 -2.714 1.187 1.00 89.75 211 SER A O 1
ATOM 1698 N N . ILE A 1 212 ? -14.186 -2.417 1.301 1.00 90.62 212 ILE A N 1
ATOM 1699 C CA . ILE A 1 212 ? -14.119 -2.471 2.769 1.00 90.62 212 ILE A CA 1
ATOM 1700 C C . ILE A 1 212 ? -14.998 -1.405 3.428 1.00 90.62 212 ILE A C 1
ATOM 1702 O O . ILE A 1 212 ? -15.665 -1.695 4.414 1.00 90.62 212 ILE A O 1
ATOM 1706 N N . VAL A 1 213 ? -15.097 -0.208 2.839 1.00 90.44 213 VAL A N 1
ATOM 1707 C CA . VAL A 1 213 ? -15.928 0.887 3.374 1.00 90.44 213 VAL A CA 1
ATOM 1708 C C . VAL A 1 213 ? -17.430 0.584 3.321 1.00 90.44 213 VAL A C 1
ATOM 1710 O O . VAL A 1 213 ? -18.210 1.214 4.033 1.00 90.44 213 VAL A O 1
ATOM 1713 N N . LEU A 1 214 ? -17.836 -0.390 2.499 1.00 91.75 214 LEU A N 1
ATOM 1714 C CA . LEU A 1 214 ? -19.212 -0.869 2.376 1.00 91.75 214 LEU A CA 1
ATOM 1715 C C . LEU A 1 214 ? -19.457 -2.167 3.165 1.00 91.75 214 LEU A C 1
ATOM 1717 O O . LEU A 1 214 ? -20.605 -2.600 3.276 1.00 91.75 214 LEU A O 1
ATOM 1721 N N . ASP A 1 215 ? -18.413 -2.797 3.717 1.00 93.44 215 ASP A N 1
ATOM 1722 C CA . ASP A 1 215 ? -18.549 -4.057 4.445 1.00 93.44 215 ASP A CA 1
ATOM 1723 C C . ASP A 1 215 ? -19.312 -3.834 5.768 1.00 93.44 215 ASP A C 1
ATOM 1725 O O . ASP A 1 215 ? -18.951 -2.957 6.565 1.00 93.44 215 ASP A O 1
ATOM 1729 N N . PRO A 1 216 ? -20.355 -4.632 6.068 1.00 96.44 216 PRO A N 1
ATOM 1730 C CA . PRO A 1 216 ? -21.126 -4.477 7.298 1.00 96.44 216 PRO A CA 1
ATOM 1731 C C . PRO A 1 216 ? -20.288 -4.576 8.581 1.00 96.44 216 PRO A C 1
ATOM 1733 O O . PRO A 1 216 ? -20.622 -3.924 9.571 1.00 96.44 216 PRO A O 1
ATOM 1736 N N . ARG A 1 217 ? -19.200 -5.361 8.586 1.00 95.94 217 ARG A N 1
ATOM 1737 C CA . ARG A 1 217 ? -18.283 -5.503 9.730 1.00 95.94 217 ARG A CA 1
ATOM 1738 C C . ARG A 1 217 ? -17.467 -4.229 9.931 1.00 95.94 217 ARG A C 1
ATOM 1740 O O . ARG A 1 217 ? -17.287 -3.822 11.077 1.00 95.94 217 ARG A O 1
ATOM 1747 N N . PHE A 1 218 ? -17.031 -3.587 8.845 1.00 93.62 218 PHE A N 1
ATOM 1748 C CA . PHE A 1 218 ? -16.348 -2.291 8.891 1.00 93.62 218 PHE A CA 1
ATOM 1749 C C . PHE A 1 218 ? -17.291 -1.196 9.397 1.00 93.62 218 PHE A C 1
ATOM 1751 O O . PHE A 1 218 ? -16.993 -0.523 10.380 1.00 93.62 218 PHE A O 1
ATOM 1758 N N . ILE A 1 219 ? -18.480 -1.075 8.797 1.00 91.81 219 ILE A N 1
ATOM 1759 C CA . ILE A 1 219 ? -19.493 -0.089 9.204 1.00 91.81 219 ILE A CA 1
ATOM 1760 C C . ILE A 1 219 ? -19.873 -0.273 10.679 1.00 91.81 219 ILE A C 1
ATOM 1762 O O . ILE A 1 219 ? -20.020 0.707 11.410 1.00 91.81 219 ILE A O 1
ATOM 1766 N N . LYS A 1 220 ? -20.029 -1.524 11.131 1.00 93.38 220 LYS A N 1
ATOM 1767 C CA . LYS A 1 220 ? -20.285 -1.842 12.539 1.00 93.38 220 LYS A CA 1
ATOM 1768 C C . LYS A 1 220 ? -19.148 -1.348 13.437 1.00 93.38 220 LYS A C 1
ATOM 1770 O O . LYS A 1 220 ? -19.432 -0.651 14.407 1.00 93.38 220 LYS A O 1
ATOM 1775 N N . ALA A 1 221 ? -17.897 -1.647 13.089 1.00 89.94 221 ALA A N 1
ATOM 1776 C CA . ALA A 1 221 ? -16.732 -1.213 13.855 1.00 89.94 221 ALA A CA 1
ATOM 1777 C C . ALA A 1 221 ? -16.665 0.314 13.978 1.00 89.94 221 ALA A C 1
ATOM 1779 O O . ALA A 1 221 ? -16.561 0.841 15.080 1.00 89.94 221 ALA A O 1
ATOM 1780 N N . VAL A 1 222 ? -16.823 1.040 12.866 1.00 90.56 222 VAL A N 1
ATOM 1781 C CA . VAL A 1 222 ? -16.816 2.512 12.870 1.00 90.56 222 VAL A CA 1
ATOM 1782 C C . VAL A 1 222 ? -17.937 3.076 13.746 1.00 90.56 222 VAL A C 1
ATOM 1784 O O . VAL A 1 222 ? -17.701 4.002 14.519 1.00 90.56 222 VAL A O 1
ATOM 1787 N N . LYS A 1 223 ? -19.150 2.507 13.681 1.00 88.75 223 LYS A N 1
ATOM 1788 C CA . LYS A 1 223 ? -20.274 2.928 14.536 1.00 88.75 223 LYS A CA 1
ATOM 1789 C C . LYS A 1 223 ? -19.989 2.729 16.024 1.00 88.75 223 LYS A C 1
ATOM 1791 O O . LYS A 1 223 ? -20.362 3.588 16.821 1.00 88.75 223 LYS A O 1
ATOM 1796 N N . GLU A 1 224 ? -19.364 1.612 16.386 1.00 89.38 224 GLU A N 1
ATOM 1797 C CA . GLU A 1 224 ? -18.972 1.309 17.765 1.00 89.38 224 GLU A CA 1
ATOM 1798 C C . GLU A 1 224 ? -17.874 2.265 18.247 1.00 89.38 224 GLU A C 1
ATOM 1800 O O . GLU A 1 224 ? -18.001 2.847 19.320 1.00 89.38 224 GLU A O 1
ATOM 1805 N N . ILE A 1 225 ? -16.850 2.511 17.424 1.00 88.56 225 ILE A N 1
ATOM 1806 C CA . ILE A 1 225 ? -15.733 3.417 17.738 1.00 88.56 225 ILE A CA 1
ATOM 1807 C C . ILE A 1 225 ? -16.212 4.856 17.931 1.00 88.56 225 ILE A C 1
ATOM 1809 O O . ILE A 1 225 ? -15.803 5.518 18.885 1.00 88.56 225 ILE A O 1
ATOM 1813 N N . ALA A 1 226 ? -17.081 5.329 17.034 1.00 86.25 226 ALA A N 1
ATOM 1814 C CA . ALA A 1 226 ? -17.618 6.685 17.048 1.00 86.25 226 ALA A CA 1
ATOM 1815 C C . ALA A 1 226 ? -18.748 6.884 18.073 1.00 86.25 226 ALA A C 1
ATOM 1817 O O . ALA A 1 226 ? -19.305 7.976 18.156 1.00 86.25 226 ALA A O 1
ATOM 1818 N N . ASN A 1 227 ? -19.143 5.839 18.814 1.00 84.31 227 ASN A N 1
ATOM 1819 C CA . ASN A 1 227 ? -20.322 5.843 19.686 1.00 84.31 227 ASN A CA 1
ATOM 1820 C C . ASN A 1 227 ? -21.612 6.314 18.979 1.00 84.31 227 ASN A C 1
ATOM 1822 O O . ASN A 1 227 ? -22.550 6.785 19.621 1.00 84.31 227 ASN A O 1
ATOM 1826 N N . ALA A 1 228 ? -21.707 6.143 17.656 1.00 70.00 228 ALA A N 1
ATOM 1827 C CA . ALA A 1 228 ? -22.801 6.663 16.829 1.00 70.00 228 ALA A CA 1
ATOM 1828 C C . ALA A 1 228 ? -24.159 5.966 17.079 1.00 70.00 228 ALA A C 1
ATOM 1830 O O . ALA A 1 228 ? -25.179 6.370 16.525 1.00 70.00 228 ALA A O 1
ATOM 1831 N N . GLY A 1 229 ? -24.176 4.903 17.892 1.00 60.72 229 GLY A N 1
ATOM 1832 C CA . GLY A 1 229 ? -25.384 4.209 18.353 1.00 60.72 229 GLY A CA 1
ATOM 1833 C C . GLY A 1 229 ? -25.860 4.613 19.753 1.00 60.72 229 GLY A C 1
ATOM 1834 O O . GLY A 1 229 ? -26.923 4.161 20.176 1.00 60.72 229 GLY A O 1
ATOM 1835 N N . GLN A 1 230 ? -25.104 5.437 20.486 1.00 59.19 230 GLN A N 1
ATOM 1836 C CA . GLN A 1 230 ? -25.537 5.944 21.785 1.00 59.19 230 GLN A CA 1
ATOM 1837 C C . GLN A 1 230 ? -26.323 7.241 21.589 1.00 59.19 230 GLN A C 1
ATOM 1839 O O . GLN A 1 230 ? -25.836 8.200 20.993 1.00 59.19 230 GLN A O 1
ATOM 1844 N N . VAL A 1 231 ? -27.553 7.285 22.110 1.00 57.44 231 VAL A N 1
ATOM 1845 C CA . VAL A 1 231 ? -28.271 8.551 22.286 1.00 57.44 231 VAL A CA 1
ATOM 1846 C C . VAL A 1 231 ? -27.397 9.409 23.192 1.00 57.44 231 VAL A C 1
ATOM 1848 O O . VAL A 1 231 ? -27.185 9.041 24.349 1.00 57.44 231 VAL A O 1
ATOM 1851 N N . LEU A 1 232 ? -26.859 10.516 22.663 1.00 56.25 232 LEU A N 1
ATOM 1852 C CA . LEU A 1 232 ? -26.107 11.482 23.462 1.00 56.25 232 LEU A CA 1
ATOM 1853 C C . LEU A 1 232 ? -26.914 11.767 24.735 1.00 56.25 232 LEU A C 1
ATOM 1855 O O . LEU A 1 232 ? -28.106 12.079 24.619 1.00 56.25 232 LEU A O 1
ATOM 1859 N N . PRO A 1 233 ? -26.327 11.654 25.940 1.00 56.28 233 PRO A N 1
ATOM 1860 C CA . PRO A 1 233 ? -27.053 11.995 27.148 1.00 56.28 233 PRO A CA 1
ATOM 1861 C C . PRO A 1 233 ? -27.545 13.431 26.985 1.00 56.28 233 PRO A C 1
ATOM 1863 O O . PRO A 1 233 ? -26.746 14.344 26.764 1.00 56.28 233 PRO A O 1
ATOM 1866 N N . MET A 1 234 ? -28.868 13.630 27.028 1.00 51.25 234 MET A N 1
ATOM 1867 C CA . MET A 1 234 ? -29.451 14.970 26.998 1.00 51.25 234 MET A CA 1
ATOM 1868 C C . MET A 1 234 ? -28.728 15.803 28.056 1.00 51.25 234 MET A C 1
ATOM 1870 O O . MET A 1 234 ? -28.833 15.505 29.249 1.00 51.25 234 MET A O 1
ATOM 1874 N N . LYS A 1 235 ? -27.964 16.819 27.623 1.00 57.44 235 LYS A N 1
ATOM 1875 C CA . LYS A 1 235 ? -27.238 17.714 28.533 1.00 57.44 235 LYS A CA 1
ATOM 1876 C C . LYS A 1 235 ? -28.216 18.179 29.611 1.00 57.44 235 LYS A C 1
ATOM 1878 O O . LYS A 1 235 ? -29.335 18.579 29.298 1.00 57.44 235 LYS A O 1
ATOM 1883 N N . GLY A 1 236 ? -27.809 18.152 30.882 1.00 56.44 236 GLY A N 1
ATOM 1884 C CA . GLY A 1 236 ? -28.683 18.511 32.008 1.00 56.44 236 GLY A CA 1
ATOM 1885 C C . GLY A 1 236 ? -29.304 19.916 31.910 1.00 56.44 236 GLY A C 1
ATOM 1886 O O . GLY A 1 236 ? -30.307 20.185 32.565 1.00 56.44 236 GLY A O 1
ATOM 1887 N N . SER A 1 237 ? -28.757 20.806 31.071 1.00 60.06 237 SER A N 1
ATOM 1888 C CA . SER A 1 237 ? -29.357 22.105 30.735 1.00 60.06 237 SER A CA 1
ATOM 1889 C C . SER A 1 237 ? -30.638 21.988 29.899 1.00 60.06 237 SER A C 1
ATOM 1891 O O . SER A 1 237 ? -31.552 22.795 30.074 1.00 60.06 237 SER A O 1
ATOM 1893 N N . LEU A 1 238 ? -30.735 20.972 29.037 1.00 63.06 238 LEU A N 1
ATOM 1894 C CA . LEU A 1 238 ? -31.914 20.690 28.225 1.00 63.06 238 LEU A CA 1
ATOM 1895 C C . LEU A 1 23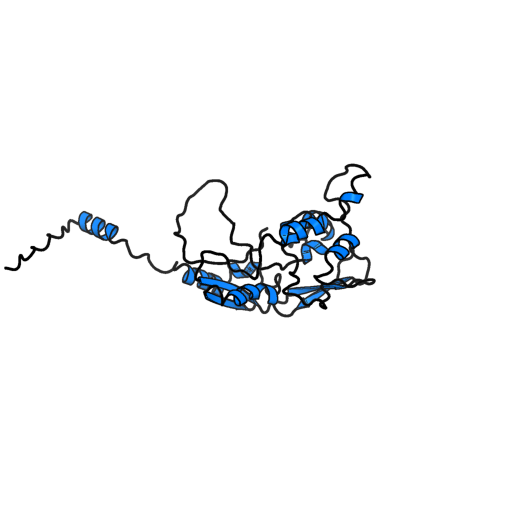8 ? -33.040 20.139 29.104 1.00 63.06 238 LEU A C 1
ATOM 1897 O O . LEU A 1 238 ? -34.149 20.646 29.025 1.00 63.06 238 LEU A O 1
ATOM 1901 N N . TRP A 1 239 ? -32.740 19.211 30.023 1.00 64.06 239 TRP A N 1
ATOM 1902 C CA . TRP A 1 239 ? -33.697 18.746 31.040 1.00 64.06 239 TRP A CA 1
ATOM 1903 C C . TRP A 1 239 ? -34.195 19.882 31.934 1.00 64.06 239 TRP A C 1
ATOM 1905 O O . TRP A 1 239 ? -35.397 20.001 32.153 1.00 64.06 239 TRP A O 1
ATOM 1915 N N . ARG A 1 240 ? -33.298 20.758 32.414 1.00 58.94 240 ARG A N 1
ATOM 1916 C CA . ARG A 1 240 ? -33.699 21.945 33.191 1.00 58.94 240 ARG A CA 1
ATOM 1917 C C . ARG A 1 240 ? -34.599 22.874 32.383 1.00 58.94 240 ARG A C 1
ATOM 1919 O O . ARG A 1 240 ? -35.578 23.356 32.936 1.00 58.94 240 ARG A O 1
ATOM 1926 N N . SER A 1 241 ? -34.305 23.085 31.099 1.00 62.19 241 SER A N 1
ATOM 1927 C CA . SER A 1 241 ? -35.133 23.915 30.212 1.00 62.19 241 SER A CA 1
ATOM 1928 C C . SER A 1 241 ? -36.490 23.273 29.915 1.00 62.19 241 SER A C 1
ATOM 1930 O O . SER A 1 241 ? -37.504 23.964 29.936 1.00 62.19 241 SER A O 1
ATOM 1932 N N . LEU A 1 242 ? -36.536 21.952 29.714 1.00 65.31 242 LEU A N 1
ATOM 1933 C CA . LEU A 1 242 ? -37.770 21.204 29.465 1.00 65.31 242 LEU A CA 1
ATOM 1934 C C . LEU A 1 242 ? -38.674 21.200 30.704 1.00 65.31 242 LEU A C 1
ATOM 1936 O O . LEU A 1 242 ? -39.854 21.523 30.604 1.00 65.31 242 LEU A O 1
ATOM 1940 N N . LEU A 1 243 ? -38.111 20.933 31.884 1.00 66.88 243 LEU A N 1
ATOM 1941 C CA . LEU A 1 243 ? -38.836 20.972 33.157 1.00 66.88 243 LEU A CA 1
ATOM 1942 C C . LEU A 1 243 ? -39.307 22.393 33.509 1.00 66.88 243 LEU A C 1
ATOM 1944 O O . LEU A 1 243 ? -40.435 22.556 33.974 1.00 66.88 243 LEU A O 1
ATOM 1948 N N . HIS A 1 244 ? -38.508 23.426 33.206 1.00 61.69 244 HIS A N 1
ATOM 1949 C CA . HIS A 1 244 ? -38.945 24.823 33.307 1.00 61.69 244 HIS A CA 1
ATOM 1950 C C . HIS A 1 244 ? -40.097 25.147 32.346 1.00 61.69 244 HIS A C 1
ATOM 1952 O O . HIS A 1 244 ? -41.031 25.842 32.743 1.00 61.69 244 HIS A O 1
ATOM 1958 N N . SER A 1 245 ? -40.053 24.649 31.104 1.00 65.88 245 SER A N 1
ATOM 1959 C CA . SER A 1 245 ? -41.113 24.869 30.106 1.00 65.88 245 SER A CA 1
ATOM 1960 C C . SER A 1 245 ? -42.422 24.152 30.454 1.00 65.88 245 SER A C 1
ATOM 1962 O O . SER A 1 245 ? -43.498 24.647 30.135 1.00 65.88 245 SER A O 1
ATOM 1964 N N . LEU A 1 246 ? -42.332 23.033 31.182 1.00 71.50 246 LEU A N 1
ATOM 1965 C CA . LEU A 1 246 ? -43.464 22.269 31.717 1.00 71.50 246 LEU A CA 1
ATOM 1966 C C . LEU A 1 246 ? -43.944 22.786 33.089 1.00 71.50 246 LEU A C 1
ATOM 1968 O O . LEU A 1 246 ? -44.809 22.178 33.714 1.00 71.50 246 LEU A O 1
ATOM 1972 N N . GLY A 1 247 ? -43.403 23.914 33.567 1.00 53.88 247 GLY A N 1
ATOM 1973 C CA . GLY A 1 247 ? -43.874 24.601 34.773 1.00 53.88 247 GLY A CA 1
ATOM 1974 C C . GLY A 1 247 ? -43.412 23.993 36.102 1.00 53.88 247 GLY A C 1
ATOM 1975 O O . GLY A 1 247 ? -43.833 24.459 37.161 1.00 53.88 247 GLY A O 1
ATOM 1976 N N . TRP A 1 248 ? -42.528 22.994 36.089 1.00 54.28 248 TRP A N 1
ATOM 1977 C CA . TRP A 1 248 ? -41.958 22.420 37.307 1.00 54.28 248 TRP A CA 1
ATOM 1978 C C . TRP A 1 248 ? -40.774 23.260 37.792 1.00 54.28 248 TRP A C 1
ATOM 1980 O O . TRP A 1 248 ? -39.646 23.132 37.317 1.00 54.28 248 TRP A O 1
ATOM 1990 N N . LYS A 1 249 ? -41.027 24.130 38.775 1.00 53.75 249 LYS A N 1
ATOM 1991 C CA . LYS A 1 249 ? -39.975 24.820 39.531 1.00 53.75 249 LYS A CA 1
ATOM 1992 C C . LYS A 1 249 ? -39.531 23.931 40.692 1.00 53.75 249 LYS A C 1
ATOM 1994 O O . LYS A 1 249 ? -40.318 23.666 41.596 1.00 53.75 249 LYS A O 1
ATOM 1999 N N . PHE A 1 250 ? -38.269 23.501 40.695 1.00 50.69 250 PHE A N 1
ATOM 2000 C CA . PHE A 1 250 ? -37.654 22.960 41.908 1.00 50.69 250 PHE A CA 1
ATOM 2001 C C . PHE A 1 250 ? -37.569 24.085 42.945 1.00 50.69 250 PHE A C 1
ATOM 2003 O O . PHE A 1 250 ? -36.894 25.091 42.728 1.00 50.69 250 PHE A O 1
ATOM 2010 N N . TRP A 1 251 ? -38.278 23.925 44.061 1.00 46.53 251 TRP A N 1
ATOM 2011 C CA . TRP A 1 251 ? -38.085 24.759 45.244 1.00 46.53 251 TRP A CA 1
ATOM 2012 C C . TRP A 1 251 ? -36.652 24.523 45.747 1.00 46.53 251 TRP A C 1
ATOM 2014 O O . TRP A 1 251 ? -36.260 23.356 45.852 1.00 46.53 251 TRP A O 1
ATOM 2024 N N . PRO A 1 252 ? -35.843 25.557 46.047 1.00 40.44 252 PRO A N 1
ATOM 2025 C CA . PRO A 1 252 ? -34.550 25.325 46.669 1.00 40.44 252 PRO A CA 1
ATOM 2026 C C . PRO A 1 252 ? -34.789 24.609 47.994 1.00 40.44 252 PRO A C 1
ATOM 2028 O O . PRO A 1 252 ? -35.599 25.060 48.808 1.00 40.44 252 PRO A O 1
ATOM 2031 N N . SER A 1 253 ? -34.112 23.479 48.181 1.00 41.03 253 SER A N 1
ATOM 2032 C CA . SER A 1 253 ? -34.032 22.788 49.460 1.00 41.03 253 SER A CA 1
ATOM 2033 C C . SER A 1 253 ? -33.704 23.804 50.548 1.00 41.03 253 SER A C 1
ATOM 2035 O O . SER A 1 253 ? -32.695 24.505 50.443 1.00 41.03 253 SER A O 1
ATOM 2037 N N . LEU A 1 254 ? -34.557 23.873 51.573 1.00 35.59 254 LEU A N 1
ATOM 2038 C CA . LEU A 1 254 ? -34.249 24.517 52.844 1.00 35.59 254 LEU A CA 1
ATOM 2039 C C . LEU A 1 254 ? -32.841 24.087 53.262 1.00 35.59 254 LEU A C 1
ATOM 2041 O O . LEU A 1 254 ? -32.603 22.910 53.536 1.00 35.59 254 LEU A O 1
ATOM 2045 N N . SER A 1 255 ? -31.902 25.031 53.272 1.00 41.31 255 SER A N 1
ATOM 2046 C CA . SER A 1 255 ? -30.630 24.842 53.948 1.00 41.31 255 SER A CA 1
ATOM 2047 C C . SER A 1 255 ? -30.953 24.635 55.422 1.00 41.31 255 SER A C 1
ATOM 2049 O O . SER A 1 255 ? -31.333 25.585 56.109 1.00 41.31 255 SER A O 1
ATOM 2051 N N . LEU A 1 256 ? -30.845 23.397 55.904 1.00 36.91 256 LEU A N 1
ATOM 2052 C CA . LEU A 1 256 ? -30.753 23.157 57.334 1.00 36.91 256 LEU A CA 1
ATOM 2053 C C . LEU A 1 256 ? -29.466 23.831 57.815 1.00 36.91 256 LEU A C 1
ATOM 2055 O O . LEU A 1 256 ? -28.368 23.327 57.596 1.00 36.91 256 LEU A O 1
ATOM 2059 N N . SER A 1 257 ? -29.612 24.992 58.446 1.00 42.19 257 SER A N 1
ATOM 2060 C CA . SER A 1 257 ? -28.616 25.516 59.368 1.00 42.19 257 SER A CA 1
ATOM 2061 C C . SER A 1 257 ? -28.533 24.542 60.541 1.00 42.19 257 SER A C 1
ATOM 2063 O O . SER A 1 257 ? -29.482 24.424 61.318 1.00 42.19 257 SER A O 1
ATOM 2065 N N . THR A 1 258 ? -27.433 23.806 60.637 1.00 40.00 258 THR A N 1
ATOM 2066 C CA . THR A 1 258 ? -27.099 23.028 61.832 1.00 40.00 258 THR A CA 1
ATOM 2067 C C . THR A 1 258 ? -26.700 23.989 62.960 1.00 40.00 258 THR A C 1
ATOM 2069 O O . THR A 1 258 ? -25.863 24.858 62.695 1.00 40.00 258 THR A O 1
ATOM 2072 N N . PRO A 1 259 ? -27.283 23.881 64.169 1.00 49.97 259 PRO A N 1
ATOM 2073 C CA . PRO A 1 259 ? -26.774 24.556 65.363 1.00 49.97 259 PRO A CA 1
ATOM 2074 C C . PRO A 1 259 ? -25.455 23.945 65.853 1.00 49.97 259 PRO A C 1
ATOM 2076 O O . PRO A 1 259 ? -25.215 22.745 65.578 1.00 49.97 259 PRO A O 1
#

Secondary structure (DSSP, 8-state):
------EE-S-S--------S----TTSS-S-----HHHHH---TT-TTS-HHHHHHHHHT-HHHHHTSPPTTTS-TT-EEEE-SS-EEETT-HHHHHHHH----SS----TTSHHHHTTHHHHHHHHHHTT--TTSPPTT-SEEEEEEEESB-EEEEEE--SSTTTSPPEEEEESSBBSSSBHHHHGGGGGGGGTSEEEEEEEET--GGGGGG-HHHHHHHHHHTTTTS-----HHHHHHHHHHTT-PPPPP------